Protein AF-A0A9P7UWY9-F1 (afdb_monomer_lite)

Sequence (225 aa):
MLKTGFDYEGSEIILKVMDGAPANWSTMLTTQSYGTAEDLQTAMRYHEETLMDLDRERPRFSNQRDDSDHTFKPAYVPWSYLVGTCTDLPPPQFPKDDSNISKKTTPKAKGARPCHHCGSELHWDKECKYSKRTACVRLCEISVDDLEAQDEYEELFDNLSDNKTLQDFDSALQSSKSSNLEGCSTNQPDSETQTYHVTATSHEATIFKATMPPFKQPLNRQTHC

Structure (mmCIF, N/CA/C/O backbone):
data_AF-A0A9P7UWY9-F1
#
_entry.id   AF-A0A9P7UWY9-F1
#
loop_
_atom_site.group_PDB
_atom_site.id
_atom_site.type_symbol
_atom_site.label_atom_id
_atom_site.label_alt_id
_atom_site.label_comp_id
_atom_site.label_asym_id
_atom_site.label_entity_id
_atom_site.label_seq_id
_atom_site.pdbx_PDB_ins_code
_atom_site.Cartn_x
_atom_site.Cartn_y
_atom_site.Cartn_z
_atom_site.occupancy
_atom_site.B_iso_or_equiv
_atom_site.auth_seq_id
_atom_site.auth_comp_id
_atom_site.auth_asym_id
_atom_site.auth_atom_id
_atom_site.pdbx_PDB_model_num
ATOM 1 N N . MET A 1 1 ? -61.173 1.183 26.399 1.00 36.97 1 MET A N 1
ATOM 2 C CA . MET A 1 1 ? -59.898 1.754 26.881 1.00 36.97 1 MET A CA 1
ATOM 3 C C . MET A 1 1 ? -58.915 0.607 27.054 1.00 36.97 1 MET A C 1
ATOM 5 O O . MET A 1 1 ? -59.018 -0.107 28.040 1.00 36.97 1 MET A O 1
ATOM 9 N N . LEU A 1 2 ? -58.049 0.354 26.070 1.00 42.22 2 LEU A N 1
ATOM 10 C CA . LEU A 1 2 ? -57.027 -0.691 26.177 1.00 42.22 2 LEU A CA 1
ATOM 11 C C . LEU A 1 2 ? -55.759 -0.060 26.748 1.00 42.22 2 LEU A C 1
ATOM 13 O O . LEU A 1 2 ? -55.091 0.725 26.084 1.00 42.22 2 LEU A O 1
ATOM 17 N N . LYS A 1 3 ? -55.497 -0.361 28.018 1.00 50.19 3 LYS A N 1
ATOM 18 C CA . LYS A 1 3 ? -54.307 0.050 28.758 1.00 50.19 3 LYS A CA 1
ATOM 19 C C . LYS A 1 3 ? -53.302 -1.103 28.669 1.00 50.19 3 LYS A C 1
ATOM 21 O O . LYS A 1 3 ? -53.204 -1.904 29.587 1.00 50.19 3 LYS A O 1
ATOM 26 N N . THR A 1 4 ? -52.617 -1.245 27.537 1.00 48.19 4 THR A N 1
ATOM 27 C CA . THR A 1 4 ? -51.453 -2.141 27.426 1.00 48.19 4 THR A CA 1
ATOM 28 C C . THR A 1 4 ? -50.196 -1.309 27.642 1.00 48.19 4 THR A C 1
ATOM 30 O O . THR A 1 4 ? -49.455 -1.027 26.705 1.00 48.19 4 THR A O 1
ATOM 33 N N . GLY A 1 5 ? -50.014 -0.836 28.876 1.00 47.84 5 GLY A N 1
ATOM 34 C CA . GLY A 1 5 ? -48.728 -0.316 29.324 1.00 47.84 5 GLY A CA 1
ATOM 35 C C . GLY A 1 5 ? -47.844 -1.512 29.630 1.00 47.84 5 GLY A C 1
ATOM 36 O O . GLY A 1 5 ? -47.890 -2.033 30.738 1.00 47.84 5 GLY A O 1
ATOM 37 N N . PHE A 1 6 ? -47.144 -2.021 28.618 1.00 56.47 6 PHE A N 1
ATOM 38 C CA . PHE A 1 6 ? -45.968 -2.832 28.886 1.00 56.47 6 PHE A CA 1
ATOM 39 C C . PHE A 1 6 ? -44.878 -1.854 29.313 1.00 56.47 6 PHE A C 1
ATOM 41 O O . PHE A 1 6 ? -44.375 -1.098 28.481 1.00 56.47 6 PHE A O 1
ATOM 48 N N . ASP A 1 7 ? -44.562 -1.845 30.605 1.00 61.69 7 ASP A N 1
ATOM 49 C CA . ASP A 1 7 ? -43.387 -1.163 31.138 1.00 61.69 7 ASP A CA 1
ATOM 50 C C . ASP A 1 7 ? -42.158 -1.979 30.721 1.00 61.69 7 ASP A C 1
ATOM 52 O O . ASP A 1 7 ? -41.618 -2.771 31.488 1.00 61.69 7 ASP A O 1
ATOM 56 N N . TYR A 1 8 ? -41.784 -1.869 29.447 1.00 65.06 8 TYR A N 1
ATOM 57 C CA . TYR A 1 8 ? -40.537 -2.435 28.959 1.00 65.06 8 TYR A CA 1
ATOM 58 C C . TYR A 1 8 ? -39.381 -1.632 29.548 1.00 65.06 8 TYR A C 1
ATOM 60 O O . TYR A 1 8 ? -39.334 -0.405 29.418 1.00 65.06 8 TYR A O 1
ATOM 68 N N . GLU A 1 9 ? -38.445 -2.328 30.186 1.00 79.62 9 GLU A N 1
ATOM 69 C CA . GLU A 1 9 ? -37.204 -1.716 30.641 1.00 79.62 9 GLU A CA 1
ATOM 70 C C . GLU A 1 9 ? -36.424 -1.206 29.419 1.00 79.62 9 GLU A C 1
ATOM 72 O O . GLU A 1 9 ? -36.421 -1.841 28.361 1.00 79.62 9 GLU A O 1
ATOM 77 N N . GLY A 1 10 ? -35.783 -0.037 29.534 1.00 78.25 10 GLY A N 1
ATOM 78 C CA . GLY A 1 10 ? -35.111 0.617 28.404 1.00 78.25 10 GLY A CA 1
ATOM 79 C C . GLY A 1 10 ? -34.122 -0.300 27.676 1.00 78.25 10 GLY A C 1
ATOM 80 O O . GLY A 1 10 ? -34.050 -0.271 26.450 1.00 78.25 10 GLY A O 1
ATOM 81 N N . SER A 1 11 ? -33.448 -1.181 28.416 1.00 82.38 11 SER A N 1
ATOM 82 C CA . SER A 1 11 ? -32.547 -2.215 27.903 1.00 82.38 11 SER A CA 1
ATOM 83 C C . SER A 1 11 ? -33.251 -3.252 27.015 1.00 82.38 11 SER A C 1
ATOM 85 O O . SER A 1 11 ? -32.736 -3.600 25.954 1.00 82.38 11 SER A O 1
ATOM 87 N N . GLU A 1 12 ? -34.452 -3.706 27.383 1.00 86.12 12 GLU A N 1
ATOM 88 C CA . GLU A 1 12 ? -35.244 -4.655 26.590 1.00 86.12 12 GLU A CA 1
ATOM 89 C C . GLU A 1 12 ? -35.735 -4.015 25.283 1.00 86.12 12 GLU A C 1
ATOM 91 O O . GLU A 1 12 ? -35.704 -4.643 24.220 1.00 86.12 12 GLU A O 1
ATOM 96 N N . ILE A 1 13 ? -36.109 -2.730 25.335 1.00 88.88 13 ILE A N 1
ATOM 97 C CA . ILE A 1 13 ? -36.472 -1.949 24.145 1.00 88.88 13 ILE A CA 1
ATOM 98 C C . ILE A 1 13 ? -35.269 -1.835 23.203 1.00 88.88 13 ILE A C 1
ATOM 100 O O . ILE A 1 13 ? -35.401 -2.097 22.007 1.00 88.88 13 ILE A O 1
ATOM 104 N N . ILE A 1 14 ? -34.092 -1.488 23.735 1.00 89.69 14 ILE A N 1
ATOM 105 C CA . ILE A 1 14 ? -32.851 -1.354 22.960 1.00 89.69 14 ILE A CA 1
ATOM 106 C C . ILE A 1 14 ? -32.486 -2.679 22.287 1.00 89.69 14 ILE A C 1
ATOM 108 O O . ILE A 1 14 ? -32.195 -2.696 21.092 1.00 89.69 14 ILE A O 1
ATOM 112 N N . LEU A 1 15 ? -32.542 -3.796 23.018 1.00 88.75 15 LEU A N 1
ATOM 113 C CA . LEU A 1 15 ? -32.222 -5.115 22.468 1.00 88.75 15 LEU A CA 1
ATOM 114 C C . LEU A 1 15 ? -33.164 -5.497 21.325 1.00 88.75 15 LEU A C 1
ATOM 116 O O . LEU A 1 15 ? -32.705 -5.961 20.285 1.00 88.75 15 LEU A O 1
ATOM 120 N N . LYS A 1 16 ? -34.465 -5.235 21.474 1.00 89.38 16 LYS A N 1
ATOM 121 C CA . LYS A 1 16 ? -35.455 -5.516 20.429 1.00 89.38 16 LYS A CA 1
ATOM 122 C C . LYS A 1 16 ? -35.268 -4.647 19.184 1.00 89.38 16 LYS A C 1
ATOM 124 O O . LYS A 1 16 ? -35.483 -5.117 18.071 1.00 89.38 16 LYS A O 1
ATOM 129 N N . VAL A 1 17 ? -34.871 -3.388 19.363 1.00 89.69 17 VAL A N 1
ATOM 130 C CA . VAL A 1 17 ? -34.534 -2.489 18.249 1.00 89.69 17 VAL A CA 1
ATOM 131 C C . VAL A 1 17 ? -33.277 -2.975 17.526 1.00 89.69 17 VAL A C 1
ATOM 133 O O . VAL A 1 17 ? -33.250 -2.995 16.298 1.00 89.69 17 VAL A O 1
ATOM 136 N N . MET A 1 18 ? -32.262 -3.412 18.271 1.00 89.56 18 MET A N 1
ATOM 137 C CA . MET A 1 18 ? -30.987 -3.864 17.711 1.00 89.56 18 MET A CA 1
ATOM 138 C C . MET A 1 18 ? -31.074 -5.236 17.033 1.00 89.56 18 MET A C 1
ATOM 140 O O . MET A 1 18 ? -30.360 -5.458 16.063 1.00 89.56 18 MET A O 1
ATOM 144 N N . ASP A 1 19 ? -31.983 -6.117 17.463 1.00 90.06 19 ASP A N 1
ATOM 145 C CA . ASP A 1 19 ? -32.290 -7.384 16.774 1.00 90.06 19 ASP A CA 1
ATOM 146 C C . ASP A 1 19 ? -32.886 -7.157 15.369 1.00 90.06 19 ASP A C 1
ATOM 148 O O . ASP A 1 19 ? -32.650 -7.924 14.439 1.00 90.06 19 ASP A O 1
ATOM 152 N N . GLY A 1 20 ? -33.615 -6.050 15.186 1.00 90.44 20 GLY A N 1
ATOM 153 C CA . GLY A 1 20 ? -34.132 -5.621 13.884 1.00 90.44 20 GLY A CA 1
ATOM 154 C C . GLY A 1 20 ? -33.155 -4.782 13.054 1.00 90.44 20 GLY A C 1
ATOM 155 O O . GLY A 1 20 ? -33.474 -4.433 11.914 1.00 90.44 20 GLY A O 1
ATOM 156 N N . ALA A 1 21 ? -31.995 -4.419 13.607 1.00 91.31 21 ALA A N 1
ATOM 157 C CA . ALA A 1 21 ? -31.034 -3.545 12.952 1.00 91.31 21 ALA A CA 1
ATOM 158 C C . ALA A 1 21 ? -30.048 -4.331 12.063 1.00 91.31 21 ALA A C 1
ATOM 160 O O . ALA A 1 21 ? -29.731 -5.491 12.331 1.00 91.31 21 ALA A O 1
ATOM 161 N N . PRO A 1 22 ? -29.507 -3.708 11.001 1.00 92.69 22 PRO A N 1
ATOM 162 C CA . PRO A 1 22 ? -28.414 -4.285 10.226 1.00 92.69 22 PRO A CA 1
ATOM 163 C C . PRO A 1 22 ? -27.189 -4.624 11.091 1.00 92.69 22 PRO A C 1
ATOM 165 O O . PRO A 1 22 ? -26.822 -3.867 11.986 1.00 92.69 22 PRO A O 1
ATOM 168 N N . ALA A 1 23 ? -26.486 -5.716 10.773 1.00 87.31 23 ALA A N 1
ATOM 169 C CA . ALA A 1 23 ? -25.351 -6.202 11.571 1.00 87.31 23 ALA A CA 1
ATOM 170 C C . ALA A 1 23 ? -24.201 -5.186 11.725 1.00 87.31 23 ALA A C 1
ATOM 172 O O . ALA A 1 23 ? -23.457 -5.232 12.696 1.00 87.31 23 ALA A O 1
ATOM 173 N N . ASN A 1 24 ? -24.048 -4.242 10.794 1.00 89.75 24 ASN A N 1
ATOM 174 C CA . ASN A 1 24 ? -23.045 -3.183 10.900 1.00 89.75 24 ASN A CA 1
ATOM 175 C C . ASN A 1 24 ? -23.407 -2.099 11.929 1.00 89.75 24 ASN A C 1
ATOM 177 O O . ASN A 1 24 ? -22.577 -1.249 12.213 1.00 89.75 24 ASN A O 1
ATOM 181 N N . TRP A 1 25 ? -24.616 -2.091 12.493 1.00 89.00 25 TRP A N 1
ATOM 182 C CA . TRP A 1 25 ? -24.972 -1.135 13.542 1.00 89.00 25 TRP A CA 1
ATOM 183 C C . TRP A 1 25 ? -24.303 -1.469 14.872 1.00 89.00 25 TRP A C 1
ATOM 185 O O . TRP A 1 25 ? -23.976 -0.553 15.618 1.00 89.00 25 TRP A O 1
ATOM 195 N N . SER A 1 26 ? -24.011 -2.746 15.148 1.00 86.19 26 SER A N 1
ATOM 196 C CA . SER A 1 26 ? -23.310 -3.145 16.376 1.00 86.19 26 SER A CA 1
ATOM 197 C C . SER A 1 26 ? -21.862 -2.651 16.436 1.00 86.19 26 SER A C 1
ATOM 199 O O . SER A 1 26 ? -21.249 -2.704 17.497 1.00 86.19 26 SER A O 1
ATOM 201 N N . THR A 1 27 ? -21.289 -2.203 15.312 1.00 89.12 27 THR A N 1
ATOM 202 C CA . THR A 1 27 ? -19.952 -1.591 15.295 1.00 89.12 27 THR A CA 1
ATOM 203 C C . THR A 1 27 ? -19.990 -0.101 15.618 1.00 89.12 27 THR A C 1
ATOM 205 O O . THR A 1 27 ? -18.981 0.440 16.061 1.00 89.12 27 THR A O 1
ATOM 208 N N . MET A 1 28 ? -21.128 0.564 15.394 1.00 86.44 28 MET A N 1
ATOM 209 C CA . MET A 1 28 ? -21.307 1.995 15.654 1.00 86.44 28 MET A CA 1
ATOM 210 C C . MET A 1 28 ? -22.011 2.261 16.987 1.00 86.44 28 MET A C 1
ATOM 212 O O . MET A 1 28 ? -21.726 3.261 17.633 1.00 86.44 28 MET A O 1
ATOM 216 N N . LEU A 1 29 ? -22.909 1.367 17.405 1.00 89.25 29 LEU A N 1
ATOM 217 C CA . LEU A 1 29 ? -23.723 1.494 18.610 1.00 89.25 29 LEU A CA 1
ATOM 218 C C . LEU A 1 29 ? -23.399 0.355 19.580 1.00 89.25 29 LEU A C 1
ATOM 220 O O . LEU A 1 29 ? -23.683 -0.814 19.308 1.00 89.25 29 LEU A O 1
ATOM 224 N N . THR A 1 30 ? -22.858 0.701 20.746 1.00 86.88 30 THR A N 1
ATOM 225 C CA . THR A 1 30 ? -22.568 -0.267 21.810 1.00 86.88 30 THR A CA 1
ATOM 226 C C . THR A 1 30 ? -23.782 -0.395 22.725 1.00 86.88 30 THR A C 1
ATOM 228 O O . THR A 1 30 ? -24.015 0.433 23.595 1.00 86.88 30 THR A O 1
ATOM 231 N N . THR A 1 31 ? -24.573 -1.454 22.570 1.00 80.75 31 THR A N 1
ATOM 232 C CA . THR A 1 31 ? -25.835 -1.623 23.323 1.00 80.75 31 THR A CA 1
ATOM 233 C C . THR A 1 31 ? -25.667 -1.659 24.841 1.00 80.75 31 THR A C 1
ATOM 235 O O . THR A 1 31 ? -26.575 -1.267 25.562 1.00 80.75 31 THR A O 1
ATOM 238 N N . GLN A 1 32 ? -24.495 -2.073 25.329 1.00 82.25 32 GLN A N 1
ATOM 239 C CA . GLN A 1 32 ? -24.172 -2.125 26.758 1.00 82.25 32 GLN A CA 1
ATOM 240 C C . GLN A 1 32 ? -23.947 -0.739 27.383 1.00 82.25 32 GLN A C 1
ATOM 242 O O . GLN A 1 32 ? -23.978 -0.621 28.604 1.00 82.25 32 GLN A O 1
ATOM 247 N N . SER A 1 33 ? -23.711 0.304 26.575 1.00 82.56 33 SER A N 1
ATOM 248 C CA . SER A 1 33 ? -23.478 1.664 27.079 1.00 82.56 33 SER A CA 1
ATOM 249 C C . SER A 1 33 ? -24.747 2.505 27.220 1.00 82.56 33 SER A C 1
ATOM 251 O O . SER A 1 33 ? -24.664 3.620 27.727 1.00 82.56 33 SER A O 1
ATOM 253 N N . TYR A 1 34 ? -25.908 2.010 26.781 1.00 85.25 34 TYR A N 1
ATOM 254 C CA . TYR A 1 34 ? -27.165 2.763 26.800 1.00 85.25 34 TYR A CA 1
ATOM 255 C C . TYR A 1 34 ? -28.116 2.177 27.848 1.00 85.25 34 TYR A C 1
ATOM 257 O O . TYR A 1 34 ? -28.540 1.028 27.736 1.00 85.25 34 TYR A O 1
ATOM 265 N N . GLY A 1 35 ? -28.435 2.962 28.881 1.00 82.00 35 GLY A N 1
ATOM 266 C CA . GLY A 1 35 ? -29.337 2.541 29.960 1.00 82.00 35 GLY A CA 1
ATOM 267 C C . GLY A 1 35 ? -30.808 2.797 29.638 1.00 82.00 35 GLY A C 1
ATOM 268 O O . GLY A 1 35 ? -31.686 2.059 30.084 1.00 82.00 35 GLY A O 1
ATOM 269 N N . THR A 1 36 ? -31.086 3.824 28.834 1.00 87.50 36 THR A N 1
ATOM 270 C CA . THR A 1 36 ? -32.442 4.213 28.441 1.00 87.50 36 THR A CA 1
ATOM 271 C C . THR A 1 36 ? -32.588 4.321 26.926 1.00 87.50 36 THR A C 1
ATOM 273 O O . THR A 1 36 ? -31.623 4.531 26.190 1.00 87.50 36 THR A O 1
ATOM 276 N N . ALA A 1 37 ? -33.826 4.207 26.439 1.00 86.44 37 ALA A N 1
ATOM 277 C CA . ALA A 1 37 ? -34.118 4.392 25.019 1.00 86.44 37 ALA A CA 1
ATOM 278 C C . ALA A 1 37 ? -33.760 5.811 24.525 1.00 86.44 37 ALA A C 1
ATOM 280 O O . ALA A 1 37 ? -33.423 5.982 23.355 1.00 86.44 37 ALA A O 1
ATOM 281 N N . GLU A 1 38 ? -33.795 6.814 25.407 1.00 89.12 38 GLU A N 1
ATOM 282 C CA . GLU A 1 38 ? -33.405 8.195 25.097 1.00 89.12 38 GLU A CA 1
ATOM 283 C C . GLU A 1 38 ? -31.893 8.323 24.848 1.00 89.12 38 GLU A C 1
ATOM 285 O O . GLU A 1 38 ? -31.476 9.024 23.920 1.00 89.12 38 GLU A O 1
ATOM 290 N N . ASP A 1 39 ? -31.072 7.584 25.603 1.00 88.50 39 ASP A N 1
ATOM 291 C CA . ASP A 1 39 ? -29.619 7.529 25.394 1.00 88.50 39 ASP A CA 1
ATOM 292 C C . ASP A 1 39 ? -29.288 6.946 24.016 1.00 88.50 39 ASP A C 1
ATOM 294 O O . ASP A 1 39 ? -28.471 7.501 23.277 1.00 88.50 39 ASP A O 1
ATOM 298 N N . LEU A 1 40 ? -29.979 5.864 23.634 1.00 89.88 40 LEU A N 1
ATOM 299 C CA . LEU A 1 40 ? -29.831 5.257 22.310 1.00 89.88 40 LEU A CA 1
ATOM 300 C C . LEU A 1 40 ? -30.224 6.248 21.203 1.00 89.88 40 LEU A C 1
ATOM 302 O O . LEU A 1 40 ? -29.491 6.402 20.229 1.00 89.88 40 LEU A O 1
ATOM 306 N N . GLN A 1 41 ? -31.356 6.944 21.347 1.00 91.88 41 GLN A N 1
ATOM 307 C CA . GLN A 1 41 ? -31.808 7.935 20.361 1.00 91.88 41 GLN A CA 1
ATOM 308 C C . GLN A 1 41 ? -30.812 9.088 20.199 1.00 91.88 41 GLN A C 1
ATOM 310 O O . GLN A 1 41 ? -30.565 9.543 19.080 1.00 91.88 41 GLN A O 1
ATOM 315 N N . THR A 1 42 ? -30.224 9.544 21.305 1.00 93.31 42 THR A N 1
ATOM 316 C CA . THR A 1 42 ? -29.209 10.603 21.295 1.00 93.31 42 THR A CA 1
ATOM 317 C C . THR A 1 42 ? -27.942 10.136 20.582 1.00 93.31 42 THR A C 1
ATOM 319 O O . THR A 1 42 ? -27.421 10.852 19.728 1.00 93.31 42 THR A O 1
ATOM 322 N N . ALA A 1 43 ? -27.488 8.911 20.858 1.00 91.50 43 ALA A N 1
ATOM 323 C CA . ALA A 1 43 ? -26.339 8.318 20.180 1.00 91.50 43 ALA A CA 1
ATOM 324 C C . ALA A 1 43 ? -26.581 8.139 18.673 1.00 91.50 43 ALA A C 1
ATOM 326 O O . ALA A 1 43 ? -25.724 8.483 17.861 1.00 91.50 43 ALA A O 1
ATOM 327 N N . MET A 1 44 ? -27.768 7.670 18.279 1.00 91.81 44 MET A N 1
ATOM 328 C CA . MET A 1 44 ? -28.139 7.543 16.866 1.00 91.81 44 MET A CA 1
ATOM 329 C C . MET A 1 44 ? -28.095 8.893 16.143 1.00 91.81 44 MET A C 1
ATOM 331 O O . MET A 1 44 ? -27.502 8.982 15.069 1.00 91.81 44 MET A O 1
ATOM 335 N N . ARG A 1 45 ? -28.658 9.948 16.749 1.00 94.19 45 ARG A N 1
ATOM 336 C CA . ARG A 1 45 ? -28.623 11.304 16.182 1.00 94.19 45 ARG A CA 1
ATOM 337 C C . ARG A 1 45 ? -27.195 11.822 16.035 1.00 94.19 45 ARG A C 1
ATOM 339 O O . ARG A 1 45 ? -26.847 12.366 14.995 1.00 94.19 45 ARG A O 1
ATOM 346 N N . TYR A 1 46 ? -26.357 11.615 17.047 1.00 94.00 46 TYR A N 1
ATOM 347 C CA . TYR A 1 46 ? -24.955 12.025 17.001 1.00 94.00 46 TYR A CA 1
ATOM 348 C C . TYR A 1 46 ? -24.198 11.369 15.835 1.00 94.00 46 TYR A C 1
ATOM 350 O O . TYR A 1 46 ? -23.462 12.035 15.102 1.00 94.00 46 TYR A O 1
ATOM 358 N N . HIS A 1 47 ? -24.395 10.066 15.630 1.00 91.69 47 HIS A N 1
ATOM 359 C CA . HIS A 1 47 ? -23.761 9.357 14.521 1.00 91.69 47 HIS A CA 1
ATOM 360 C C . HIS A 1 47 ? -24.324 9.770 13.157 1.00 91.69 47 HIS A C 1
ATOM 362 O O . HIS A 1 47 ? -23.556 9.860 12.202 1.00 91.69 47 HIS A O 1
ATOM 368 N N . GLU A 1 48 ? -25.621 10.065 13.060 1.00 92.62 48 GLU A N 1
ATOM 369 C CA . GLU A 1 48 ? -26.233 10.631 11.853 1.00 92.62 48 GLU A CA 1
ATOM 370 C C . GLU A 1 48 ? -25.596 11.977 11.482 1.00 92.62 48 GLU A C 1
ATOM 372 O O . GLU A 1 48 ? -25.129 12.145 10.356 1.00 92.62 48 GLU A O 1
ATOM 377 N N . GLU A 1 49 ? -25.509 12.907 12.435 1.00 92.50 49 GLU A N 1
ATOM 378 C CA . GLU A 1 49 ? -24.901 14.227 12.231 1.00 92.50 49 GLU A CA 1
ATOM 379 C C . GLU A 1 49 ? -23.427 14.106 11.818 1.00 92.50 49 GLU A C 1
ATOM 381 O O . GLU A 1 49 ? -23.010 14.687 10.817 1.00 92.50 49 GLU A O 1
ATOM 386 N N . THR A 1 50 ? -22.665 13.253 12.508 1.00 90.88 50 THR A N 1
ATOM 387 C CA . THR A 1 50 ? -21.247 13.009 12.198 1.00 90.88 50 THR A CA 1
ATOM 388 C C . THR A 1 50 ? -21.057 12.455 10.781 1.00 90.88 50 THR A C 1
ATOM 390 O O . THR A 1 50 ? -20.158 12.885 10.059 1.00 90.88 50 THR A O 1
ATOM 393 N N . LEU A 1 51 ? -21.898 11.509 10.348 1.00 88.50 51 LEU A N 1
ATOM 394 C CA . LEU A 1 51 ? -21.823 10.955 8.993 1.00 88.50 51 LEU A CA 1
ATOM 395 C C . LEU A 1 51 ? -22.200 11.990 7.925 1.00 88.50 51 LEU A C 1
ATOM 397 O O . LEU A 1 51 ? -21.580 12.019 6.862 1.00 88.50 51 LEU A O 1
ATOM 401 N N . MET A 1 52 ? -23.185 12.845 8.206 1.00 88.25 52 MET A N 1
ATOM 402 C CA . MET A 1 52 ? -23.603 13.916 7.299 1.00 88.25 52 MET A CA 1
ATOM 403 C C . MET A 1 52 ? -22.524 14.992 7.141 1.00 88.25 52 MET A C 1
ATOM 405 O O . MET A 1 52 ? -22.323 15.497 6.034 1.00 88.25 52 MET A O 1
ATOM 409 N N . ASP A 1 53 ? -21.803 15.322 8.210 1.00 88.25 53 ASP A N 1
ATOM 410 C CA . ASP A 1 53 ? -20.700 16.282 8.153 1.00 88.25 53 ASP A CA 1
ATOM 411 C C . ASP A 1 53 ? -19.481 15.706 7.422 1.00 88.25 53 ASP A C 1
ATOM 413 O O . ASP A 1 53 ? -18.926 16.367 6.543 1.00 88.25 53 ASP A O 1
ATOM 417 N N . LEU A 1 54 ? -19.134 14.436 7.656 1.00 84.19 54 LEU A N 1
ATOM 418 C CA . LEU A 1 54 ? -18.074 13.758 6.899 1.00 84.19 54 LEU A CA 1
ATOM 419 C C . LEU A 1 54 ? -18.389 13.648 5.398 1.00 84.19 54 LEU A C 1
ATOM 421 O O . LEU A 1 54 ? -17.481 13.753 4.572 1.00 84.19 54 LEU A O 1
ATOM 425 N N . ASP A 1 55 ? -19.656 13.458 5.016 1.00 80.88 55 ASP A N 1
ATOM 426 C CA . ASP A 1 55 ? -20.061 13.449 3.602 1.00 80.88 55 ASP A CA 1
ATOM 427 C C . ASP A 1 55 ? -19.965 14.843 2.956 1.00 80.88 55 ASP A C 1
ATOM 429 O O . ASP A 1 55 ? -19.648 14.967 1.770 1.00 80.88 55 ASP A O 1
ATOM 433 N N . ARG A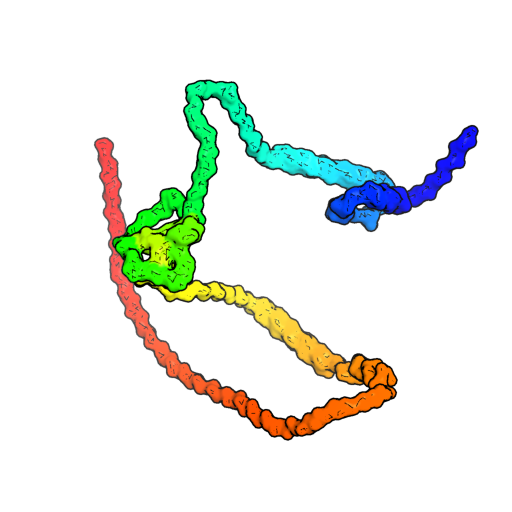 1 56 ? -20.173 15.912 3.737 1.00 78.25 56 ARG A N 1
ATOM 434 C CA . ARG A 1 56 ? -19.974 17.301 3.287 1.00 78.25 56 ARG A CA 1
ATOM 435 C C . ARG A 1 56 ? -18.501 17.662 3.134 1.00 78.25 56 ARG A C 1
ATOM 437 O O . ARG A 1 56 ? -18.156 18.373 2.194 1.00 78.25 56 ARG A O 1
ATOM 444 N N . GLU A 1 57 ? -17.656 17.192 4.048 1.00 70.81 57 GLU A N 1
ATOM 445 C CA . GLU A 1 57 ? -16.209 17.429 4.023 1.00 70.81 57 GLU A CA 1
ATOM 446 C C . GLU A 1 57 ? -15.479 16.562 3.005 1.00 70.81 57 GLU A C 1
ATOM 448 O O . GLU A 1 57 ? -14.363 16.890 2.593 1.00 70.81 57 GLU A O 1
ATOM 453 N N . ARG A 1 58 ? -16.108 15.477 2.545 1.00 63.03 58 ARG A N 1
ATOM 454 C CA . ARG A 1 58 ? -15.606 14.735 1.399 1.00 63.03 58 ARG A CA 1
ATOM 455 C C . ARG A 1 58 ? -15.565 15.709 0.223 1.00 63.03 58 ARG A C 1
ATOM 457 O O . ARG A 1 58 ? -16.625 16.183 -0.193 1.00 63.03 58 ARG A O 1
ATOM 464 N N . PRO A 1 59 ? -14.381 16.007 -0.353 1.00 63.47 59 PRO A N 1
ATOM 465 C CA . PRO A 1 59 ? -14.324 16.764 -1.584 1.00 63.47 59 PRO A CA 1
ATOM 466 C C . PRO A 1 59 ? -15.172 15.974 -2.559 1.00 63.47 59 PRO A C 1
ATOM 468 O O . PRO A 1 59 ? -14.822 14.848 -2.933 1.00 63.47 59 PRO A O 1
ATOM 471 N N . ARG A 1 60 ? -16.334 16.521 -2.920 1.00 59.09 60 ARG A N 1
ATOM 472 C CA . ARG A 1 60 ? -17.065 16.004 -4.054 1.00 59.09 60 ARG A CA 1
ATOM 473 C C . ARG A 1 60 ? -16.087 16.191 -5.197 1.00 59.09 60 ARG A C 1
ATOM 475 O O . ARG A 1 60 ? -15.979 17.272 -5.763 1.00 59.09 60 ARG A O 1
ATOM 482 N N . PHE A 1 61 ? -15.410 15.118 -5.584 1.00 53.09 61 PHE A N 1
ATOM 483 C CA . PHE A 1 61 ? -14.982 14.925 -6.957 1.00 53.09 61 PHE A CA 1
ATOM 484 C C . PHE A 1 61 ? -16.263 14.789 -7.799 1.00 53.09 61 PHE A C 1
ATOM 486 O O . PHE A 1 61 ? -16.492 13.790 -8.475 1.00 53.09 61 PHE A O 1
ATOM 493 N N . SER A 1 62 ? -17.168 15.771 -7.701 1.00 52.81 62 SER A N 1
ATOM 494 C CA . SER A 1 62 ? -18.211 15.971 -8.667 1.00 52.81 62 SER A CA 1
ATOM 495 C C . SER A 1 62 ? -17.452 16.348 -9.915 1.00 52.81 62 SER A C 1
ATOM 497 O O . SER A 1 62 ? -16.940 17.458 -10.047 1.00 52.81 62 SER A O 1
ATOM 499 N N . ASN A 1 63 ? -17.373 15.390 -10.826 1.00 51.31 63 ASN A N 1
ATOM 500 C CA . ASN A 1 63 ? -17.291 15.666 -12.243 1.00 51.31 63 ASN A CA 1
ATOM 501 C C . ASN A 1 63 ? -18.524 16.503 -12.621 1.00 51.31 63 ASN A C 1
ATOM 503 O O . ASN A 1 63 ? -19.452 16.008 -13.253 1.00 51.31 63 ASN A O 1
ATOM 507 N N . GLN A 1 64 ? -18.555 17.766 -12.195 1.00 51.28 64 GLN A N 1
ATOM 508 C CA . GLN A 1 64 ? -19.376 18.799 -12.792 1.00 51.28 64 GLN A CA 1
ATOM 509 C C . GLN A 1 64 ? -18.684 19.087 -14.120 1.00 51.28 64 GLN A C 1
ATOM 511 O O . GLN A 1 64 ? -17.830 19.957 -14.256 1.00 51.28 64 GLN A O 1
ATOM 516 N N . ARG A 1 65 ? -18.942 18.193 -15.075 1.00 49.03 65 ARG A N 1
ATOM 517 C CA . ARG A 1 65 ? -18.678 18.451 -16.477 1.00 49.03 65 ARG A CA 1
ATOM 518 C C . ARG A 1 65 ? -19.695 19.511 -16.851 1.00 49.03 65 ARG A C 1
ATOM 520 O O . ARG A 1 65 ? -20.851 19.178 -17.092 1.00 49.03 65 ARG A O 1
ATOM 527 N N . ASP A 1 66 ? -19.271 20.768 -16.785 1.00 50.44 66 ASP A N 1
ATOM 528 C CA . ASP A 1 66 ? -19.955 21.841 -17.485 1.00 50.44 66 ASP A CA 1
ATOM 529 C C . ASP A 1 66 ? -19.996 21.442 -18.959 1.00 50.44 66 ASP A C 1
ATOM 531 O O . ASP A 1 66 ? -18.985 21.388 -19.662 1.00 50.44 66 ASP A O 1
ATOM 535 N N . ASP A 1 67 ? -21.190 21.036 -19.366 1.00 56.44 67 ASP A N 1
ATOM 536 C CA . ASP A 1 67 ? -21.546 20.614 -20.704 1.00 56.44 67 ASP A CA 1
ATOM 537 C C . ASP A 1 67 ? -21.800 21.886 -21.515 1.00 56.44 67 ASP A C 1
ATOM 539 O O . ASP A 1 67 ? -22.922 22.369 -21.649 1.00 56.44 67 ASP A O 1
ATOM 543 N N . SER A 1 68 ? -20.717 22.511 -21.969 1.00 57.66 68 SER A N 1
ATOM 544 C CA . SER A 1 68 ? -20.784 23.495 -23.041 1.00 57.66 68 SER A CA 1
ATOM 545 C C . SER A 1 68 ? -19.460 23.554 -23.793 1.00 57.66 68 SER A C 1
ATOM 547 O O . SER A 1 68 ? -18.448 24.041 -23.300 1.00 57.66 68 SER A O 1
ATOM 549 N N . ASP A 1 69 ? -19.524 23.044 -25.021 1.00 54.97 69 ASP A N 1
ATOM 550 C CA . ASP A 1 69 ? -18.877 23.568 -26.227 1.00 54.97 69 ASP A CA 1
ATOM 551 C C . ASP A 1 69 ? -18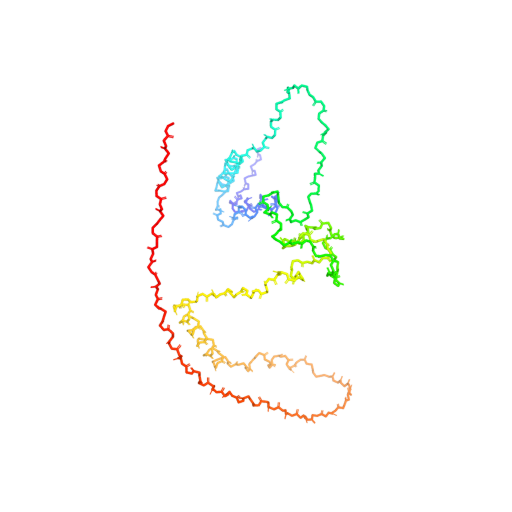.062 22.536 -27.035 1.00 54.97 69 ASP A C 1
ATOM 553 O O . ASP A 1 69 ? -17.394 21.627 -26.541 1.00 54.97 69 ASP A O 1
ATOM 557 N N . HIS A 1 70 ? -18.228 22.650 -28.346 1.00 59.59 70 HIS A N 1
ATOM 558 C CA . HIS A 1 70 ? -18.121 21.621 -29.361 1.00 59.59 70 HIS A CA 1
ATOM 559 C C . HIS A 1 70 ? -16.682 21.259 -29.739 1.00 59.59 70 HIS A C 1
ATOM 561 O O . HIS A 1 70 ? -15.978 22.048 -30.357 1.00 59.59 70 HIS A O 1
ATOM 567 N N . THR A 1 71 ? -16.281 20.005 -29.525 1.00 57.59 71 THR A N 1
ATOM 568 C CA . THR A 1 71 ? -15.403 19.237 -30.430 1.00 57.59 71 THR A CA 1
ATOM 569 C C . THR A 1 71 ? -15.528 17.771 -30.028 1.00 57.59 71 THR A C 1
ATOM 571 O O . THR A 1 71 ? -15.186 17.420 -28.902 1.00 57.59 71 THR A O 1
ATOM 574 N N . PHE A 1 72 ? -15.995 16.902 -30.930 1.00 53.88 72 PHE A N 1
ATOM 575 C CA . PHE A 1 72 ? -15.920 15.444 -30.774 1.00 53.88 72 PHE A CA 1
ATOM 576 C C . PHE A 1 72 ? -14.440 15.025 -30.678 1.00 53.88 72 PHE A C 1
ATOM 578 O O . PHE A 1 72 ? -13.809 14.636 -31.658 1.00 53.88 72 PHE A O 1
ATOM 585 N N . LYS A 1 73 ? -13.850 15.148 -29.488 1.00 61.19 73 LYS A N 1
ATOM 586 C CA . LYS A 1 73 ? -12.618 14.454 -29.124 1.00 61.19 73 LYS A CA 1
ATOM 587 C C . LYS A 1 73 ? -13.034 13.013 -28.835 1.00 61.19 73 LYS A C 1
ATOM 589 O O . LYS A 1 73 ? -13.987 12.829 -28.075 1.00 61.19 73 LYS A O 1
ATOM 594 N N . PRO A 1 74 ? -12.400 11.998 -29.447 1.00 53.72 74 PRO A N 1
ATOM 595 C CA . PRO A 1 74 ? -12.748 10.613 -29.171 1.00 53.72 74 PRO A CA 1
ATOM 596 C C . PRO A 1 74 ? -12.716 10.388 -27.660 1.00 53.72 74 PRO A C 1
ATOM 598 O O . PRO A 1 74 ? -11.757 10.771 -26.984 1.00 53.72 74 PRO A O 1
ATOM 601 N N . ALA A 1 75 ? -13.822 9.841 -27.154 1.00 62.56 75 ALA A N 1
ATOM 602 C CA . ALA A 1 75 ? -14.019 9.530 -25.753 1.00 62.56 75 ALA A CA 1
ATOM 603 C C . ALA A 1 75 ? -12.796 8.766 -25.246 1.00 62.56 75 ALA A C 1
ATOM 605 O O . ALA A 1 75 ? -12.446 7.737 -25.818 1.00 62.56 75 ALA A O 1
ATOM 606 N N . TYR A 1 76 ? -12.148 9.341 -24.230 1.00 62.09 76 TYR A N 1
ATOM 607 C CA . TYR A 1 76 ? -11.134 8.748 -23.364 1.00 62.09 76 TYR A CA 1
ATOM 608 C C . TYR A 1 76 ? -10.865 7.270 -23.675 1.00 62.09 76 TYR A C 1
ATOM 610 O O . TYR A 1 76 ? -11.557 6.377 -23.184 1.00 62.09 76 TYR A O 1
ATOM 618 N N . VAL A 1 77 ? -9.870 7.016 -24.525 1.00 62.00 77 VAL A N 1
ATOM 619 C CA . VAL A 1 77 ? -9.334 5.666 -24.672 1.00 62.00 77 VAL A CA 1
ATOM 620 C C . VAL A 1 77 ? -8.588 5.407 -23.365 1.00 62.00 77 VAL A C 1
ATOM 622 O O . VAL A 1 77 ? -7.678 6.185 -23.059 1.00 62.00 77 VAL A O 1
ATOM 625 N N . PRO A 1 78 ? -8.964 4.404 -22.551 1.00 55.41 78 PRO A N 1
ATOM 626 C CA . PRO A 1 78 ? -8.208 4.094 -21.350 1.00 55.41 78 PRO A CA 1
ATOM 627 C C . PRO A 1 78 ? -6.790 3.737 -21.789 1.00 55.41 78 PRO A C 1
ATOM 629 O O . PRO A 1 78 ? -6.560 2.715 -22.438 1.00 55.41 78 PRO A O 1
ATOM 632 N N . TRP A 1 79 ? -5.844 4.630 -21.508 1.00 60.88 79 TRP A N 1
ATOM 633 C CA . TRP A 1 79 ? -4.459 4.412 -21.881 1.00 60.88 79 TRP A CA 1
ATOM 634 C C . TRP A 1 79 ? -3.918 3.354 -20.920 1.00 60.88 79 TRP A C 1
ATOM 636 O O . TRP A 1 79 ? -3.728 3.614 -19.731 1.00 60.88 79 TRP A O 1
ATOM 646 N N . SER A 1 80 ? -3.749 2.122 -21.403 1.00 59.91 80 SER A N 1
ATOM 647 C CA . SER A 1 80 ? -3.079 1.075 -20.641 1.00 59.91 80 SER A CA 1
ATOM 648 C C . SER A 1 80 ? -1.589 1.395 -20.631 1.00 59.91 80 SER A C 1
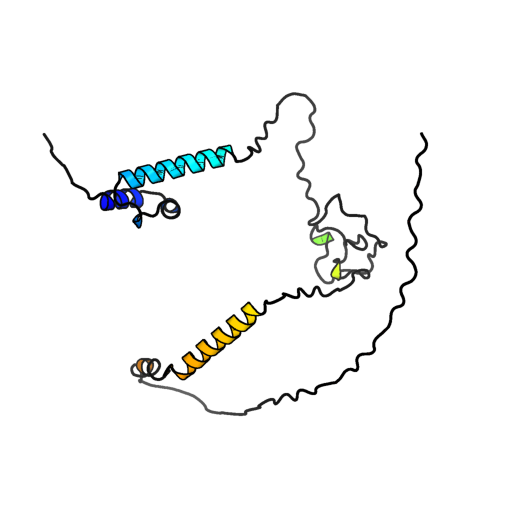ATOM 650 O O . SER A 1 80 ? -0.838 0.963 -21.509 1.00 59.91 80 SER A O 1
ATOM 652 N N . TYR A 1 81 ? -1.164 2.214 -19.673 1.00 64.94 81 TYR A N 1
ATOM 653 C CA . TYR A 1 81 ? 0.254 2.402 -19.419 1.00 64.94 81 TYR A CA 1
ATOM 654 C C . TYR A 1 81 ? 0.861 1.049 -19.061 1.00 64.94 81 TYR A C 1
ATOM 656 O O . TYR A 1 81 ? 0.274 0.272 -18.302 1.00 64.94 81 TYR A O 1
ATOM 664 N N . LEU A 1 82 ? 2.035 0.767 -19.621 1.00 72.50 82 LEU A N 1
ATOM 665 C CA . LEU A 1 82 ? 2.801 -0.399 -19.218 1.00 72.50 82 LEU A CA 1
ATOM 666 C C . LEU A 1 82 ? 3.001 -0.335 -17.700 1.00 72.50 82 LEU A C 1
ATOM 668 O O . LEU A 1 82 ? 3.305 0.724 -17.144 1.00 72.50 82 LEU A O 1
ATOM 672 N N . VAL A 1 83 ? 2.822 -1.458 -17.007 1.00 68.69 83 VAL A N 1
ATOM 673 C CA . VAL A 1 83 ? 2.884 -1.468 -15.541 1.00 68.69 83 VAL A CA 1
ATOM 674 C C . VAL A 1 83 ? 4.249 -0.936 -15.091 1.00 68.69 83 VAL A C 1
ATOM 676 O O . VAL A 1 83 ? 5.297 -1.490 -15.439 1.00 68.69 83 VAL A O 1
ATOM 679 N N . GLY A 1 84 ? 4.227 0.161 -14.330 1.00 68.50 84 GLY A N 1
ATOM 680 C CA . GLY A 1 84 ? 5.411 0.829 -13.794 1.00 68.50 84 GLY A CA 1
ATOM 681 C C . GLY A 1 84 ? 6.008 1.950 -14.654 1.00 68.50 84 GLY A C 1
ATOM 682 O O . GLY A 1 84 ? 7.007 2.522 -14.222 1.00 68.50 84 GLY A O 1
ATOM 683 N N . THR A 1 85 ? 5.458 2.298 -15.826 1.00 68.81 85 THR A N 1
ATOM 684 C CA . THR A 1 85 ? 5.903 3.494 -16.571 1.00 68.81 85 THR A CA 1
ATOM 685 C C . THR A 1 85 ? 5.274 4.756 -15.992 1.00 68.81 85 THR A C 1
ATOM 687 O O . THR A 1 85 ? 4.053 4.860 -15.942 1.00 68.81 85 THR A O 1
ATOM 690 N N . CYS A 1 86 ? 6.101 5.727 -15.613 1.00 70.94 86 CYS A N 1
ATOM 691 C CA . CYS A 1 86 ? 5.680 7.101 -15.353 1.00 70.94 86 CYS A CA 1
ATOM 692 C C . CYS A 1 86 ? 6.333 8.014 -16.402 1.00 70.94 86 CYS A C 1
ATOM 694 O O . CYS A 1 86 ? 7.467 7.755 -16.810 1.00 70.94 86 CYS A O 1
ATOM 696 N N . THR A 1 87 ? 5.624 9.057 -16.843 1.00 73.12 87 THR A N 1
ATOM 697 C CA . THR A 1 87 ? 6.119 10.058 -17.808 1.00 73.12 87 THR A CA 1
ATOM 698 C C . THR A 1 87 ? 7.300 10.866 -17.280 1.00 73.12 87 THR A C 1
ATOM 700 O O . THR A 1 87 ? 8.057 11.420 -18.069 1.00 73.12 87 THR A O 1
ATOM 703 N N . ASP A 1 88 ? 7.482 10.882 -15.960 1.00 78.56 88 ASP A N 1
ATOM 704 C CA . ASP A 1 88 ? 8.488 11.698 -15.279 1.00 78.56 88 ASP A CA 1
ATOM 705 C C . ASP A 1 88 ? 9.803 10.939 -15.041 1.00 78.56 88 ASP A C 1
ATOM 707 O O . ASP A 1 88 ? 10.712 11.435 -14.374 1.00 78.56 88 ASP A O 1
ATOM 711 N N . LEU A 1 89 ? 9.924 9.710 -15.555 1.00 75.06 89 LEU A N 1
ATOM 712 C CA . LEU A 1 89 ? 11.157 8.942 -15.420 1.00 75.06 89 LEU A CA 1
ATOM 713 C C . LEU A 1 89 ? 12.223 9.480 -16.384 1.00 75.06 89 LEU A C 1
ATOM 715 O O . LEU A 1 89 ? 11.944 9.639 -17.576 1.00 75.06 89 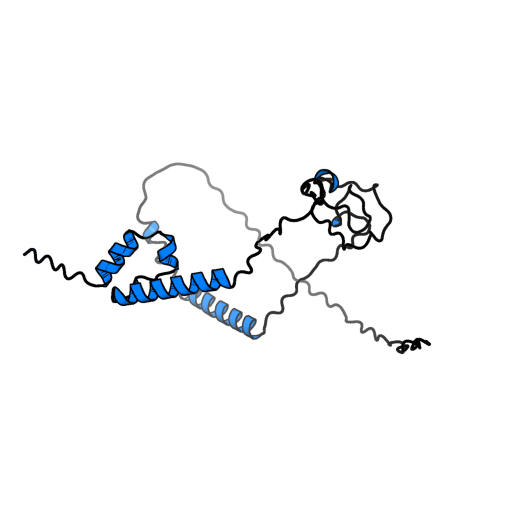LEU A O 1
ATOM 719 N N . PRO A 1 90 ? 13.462 9.714 -15.908 1.00 81.12 90 PRO A N 1
ATOM 720 C CA . PRO A 1 90 ? 14.546 10.104 -16.792 1.00 81.12 90 PRO A CA 1
ATOM 721 C C . PRO A 1 90 ? 14.796 8.999 -17.828 1.00 81.12 90 PRO A C 1
ATOM 723 O O . PRO A 1 90 ? 14.610 7.812 -17.522 1.00 81.12 90 PRO A O 1
ATOM 726 N N . PRO A 1 91 ? 15.244 9.358 -19.043 1.00 83.56 91 PRO A N 1
ATOM 727 C CA . PRO A 1 91 ? 15.623 8.365 -20.032 1.00 83.56 91 PRO A CA 1
ATOM 728 C C . PRO A 1 91 ? 16.732 7.454 -19.476 1.00 83.56 91 PRO A C 1
ATOM 730 O O . PRO A 1 91 ? 17.559 7.904 -18.674 1.00 83.56 91 PRO A O 1
ATOM 733 N N . PRO A 1 92 ? 16.760 6.173 -19.887 1.00 87.00 92 PRO A N 1
ATOM 734 C CA . PRO A 1 92 ? 17.781 5.233 -19.444 1.00 87.00 92 PRO A CA 1
ATOM 735 C C . PRO A 1 92 ? 19.181 5.777 -19.749 1.00 87.00 92 PRO A C 1
ATOM 737 O O . PRO A 1 92 ? 19.449 6.278 -20.840 1.00 87.00 92 PRO A O 1
ATOM 740 N N . GLN A 1 93 ? 20.075 5.679 -18.764 1.00 86.62 93 GLN A N 1
ATOM 741 C CA . GLN A 1 93 ? 21.429 6.240 -18.843 1.00 86.62 93 GLN A CA 1
ATOM 742 C C . GLN A 1 93 ? 22.355 5.427 -19.757 1.00 86.62 93 GLN A C 1
ATOM 744 O O . GLN A 1 93 ? 23.374 5.940 -20.217 1.00 86.62 93 GLN A O 1
ATOM 749 N N . PHE A 1 94 ? 22.028 4.153 -19.992 1.00 90.31 94 PHE A N 1
ATOM 750 C CA . PHE A 1 94 ? 22.865 3.222 -20.741 1.00 90.31 94 PHE A CA 1
ATOM 751 C C . PHE A 1 94 ? 22.253 2.875 -22.104 1.00 90.31 94 PHE A C 1
ATOM 753 O O . PHE A 1 94 ? 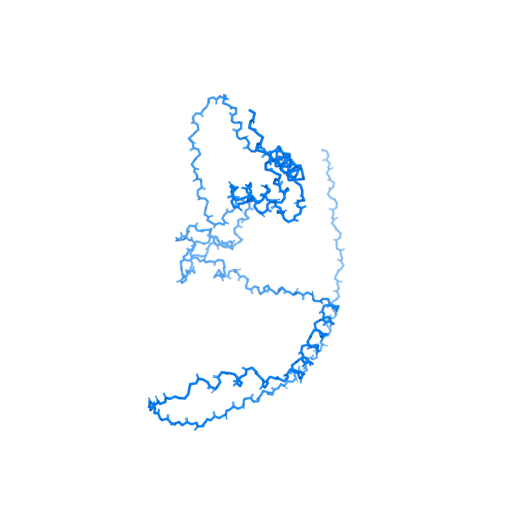21.027 2.862 -22.236 1.00 90.31 94 PHE A O 1
ATOM 760 N N . PRO A 1 95 ? 23.085 2.545 -23.114 1.00 91.75 95 PRO A N 1
ATOM 761 C CA . PRO A 1 95 ? 22.598 2.038 -24.390 1.00 91.75 95 PRO A CA 1
ATOM 762 C C . PRO A 1 95 ? 21.736 0.791 -24.207 1.00 91.75 95 PRO A C 1
ATOM 764 O O . PRO A 1 95 ? 21.989 -0.023 -23.315 1.00 91.75 95 PRO A O 1
ATOM 767 N N . LYS A 1 96 ? 20.753 0.622 -25.092 1.00 93.06 96 LYS A N 1
ATOM 768 C CA . LYS A 1 96 ? 19.857 -0.532 -25.078 1.00 93.06 96 LYS A CA 1
ATOM 769 C C . LYS A 1 96 ? 20.630 -1.833 -25.281 1.00 93.06 96 LYS A C 1
ATOM 771 O O . LYS A 1 96 ? 21.295 -2.005 -26.299 1.00 93.06 96 LYS A O 1
ATOM 776 N N . ASP A 1 97 ? 20.514 -2.745 -24.319 1.00 88.56 97 ASP A N 1
ATOM 777 C CA . ASP A 1 97 ? 21.142 -4.067 -24.361 1.00 88.56 97 ASP A CA 1
ATOM 778 C C . ASP A 1 97 ? 20.079 -5.161 -24.502 1.00 88.56 97 ASP A C 1
ATOM 780 O O . ASP A 1 97 ? 19.464 -5.583 -23.524 1.00 88.56 97 ASP A O 1
ATOM 784 N N . ASP A 1 98 ? 19.870 -5.621 -25.733 1.00 90.69 98 ASP A N 1
ATOM 785 C CA . ASP A 1 98 ? 18.954 -6.721 -26.057 1.00 90.69 98 ASP A CA 1
ATOM 786 C C . ASP A 1 98 ? 19.668 -8.092 -26.085 1.00 90.69 98 ASP A C 1
ATOM 788 O O . ASP A 1 98 ? 19.066 -9.103 -26.441 1.00 90.69 98 ASP A O 1
ATOM 792 N N . SER A 1 99 ? 20.946 -8.153 -25.688 1.00 89.44 99 SER A N 1
ATOM 793 C CA . SER A 1 99 ? 21.736 -9.397 -25.682 1.00 89.44 99 SER A CA 1
ATOM 794 C C . SER A 1 99 ? 21.364 -10.313 -24.513 1.00 89.44 99 SER A C 1
ATOM 796 O O . SER A 1 99 ? 21.505 -11.532 -24.597 1.00 89.44 99 SER A O 1
ATOM 798 N N . ASN A 1 100 ? 20.906 -9.727 -23.404 1.00 86.94 100 ASN A N 1
ATOM 799 C CA . ASN A 1 100 ? 20.465 -10.452 -22.222 1.00 86.94 100 ASN A CA 1
ATOM 800 C C . ASN A 1 100 ? 18.940 -10.612 -22.232 1.00 86.94 100 ASN A C 1
ATOM 802 O O . ASN A 1 100 ? 18.205 -9.623 -22.184 1.00 86.94 100 ASN A O 1
ATOM 806 N N . ILE A 1 101 ? 18.483 -11.864 -22.262 1.00 90.25 101 ILE A N 1
ATOM 807 C CA . ILE A 1 101 ? 17.068 -12.235 -22.252 1.00 90.25 101 ILE A CA 1
ATOM 808 C C . ILE A 1 101 ? 16.766 -12.917 -20.917 1.00 90.25 101 ILE A C 1
ATOM 810 O O . ILE A 1 101 ? 17.459 -13.859 -20.522 1.00 90.25 101 ILE A O 1
ATOM 814 N N . SER A 1 102 ? 15.724 -12.453 -20.223 1.00 90.50 102 SER A N 1
ATOM 815 C CA . SER A 1 102 ? 15.273 -13.072 -18.978 1.00 90.50 102 SER A CA 1
ATOM 816 C C . SER A 1 102 ? 14.960 -14.548 -19.199 1.00 90.50 102 SER A C 1
ATOM 818 O O . SER A 1 102 ? 14.312 -14.926 -20.172 1.00 90.50 102 SER A O 1
ATOM 820 N N . LYS A 1 103 ? 15.361 -15.393 -18.245 1.00 91.38 103 LYS A N 1
ATOM 821 C CA . LYS A 1 103 ? 14.975 -16.815 -18.237 1.00 91.38 103 LYS A CA 1
ATOM 822 C C . LYS A 1 103 ? 13.484 -17.006 -17.942 1.00 91.38 103 LYS A C 1
ATOM 824 O O . LYS A 1 103 ? 12.941 -18.079 -18.182 1.00 91.38 103 LYS A O 1
ATOM 829 N N . LYS A 1 104 ? 12.847 -15.995 -17.346 1.00 88.50 104 LYS A N 1
ATOM 830 C CA . LYS A 1 104 ? 11.425 -15.981 -16.991 1.00 88.50 104 LYS A CA 1
ATOM 831 C C . LYS A 1 104 ? 10.663 -15.095 -17.980 1.00 88.50 104 LYS A C 1
ATOM 833 O O . LYS A 1 104 ? 11.203 -14.646 -18.984 1.00 88.50 104 LYS A O 1
ATOM 838 N N . THR A 1 105 ? 9.391 -14.826 -17.696 1.00 91.56 105 THR A N 1
ATOM 839 C CA . THR A 1 105 ? 8.590 -13.884 -18.485 1.00 91.56 105 THR A CA 1
ATOM 840 C C . THR A 1 105 ? 9.292 -12.529 -18.581 1.00 91.56 105 THR A C 1
ATOM 842 O O . THR A 1 105 ? 9.652 -11.958 -17.552 1.00 91.56 105 THR A O 1
ATOM 845 N N . THR A 1 106 ? 9.456 -12.011 -19.796 1.00 92.44 106 THR A N 1
ATOM 846 C CA . THR A 1 106 ? 10.081 -10.709 -20.050 1.00 92.44 106 THR A CA 1
ATOM 847 C C . THR A 1 106 ? 9.129 -9.556 -19.711 1.00 92.44 106 THR A C 1
ATOM 849 O O . THR A 1 106 ? 7.906 -9.746 -19.740 1.00 92.44 106 THR A O 1
ATOM 852 N N . PRO A 1 107 ? 9.647 -8.348 -19.422 1.00 92.56 107 PRO A N 1
ATOM 853 C CA . PRO A 1 107 ? 8.813 -7.156 -19.288 1.00 92.56 107 PRO A CA 1
ATOM 854 C C . PRO A 1 107 ? 7.866 -6.955 -20.477 1.00 92.56 107 PRO A C 1
ATOM 856 O O . PRO A 1 107 ? 6.679 -6.710 -20.266 1.00 92.56 107 PRO A O 1
ATOM 859 N N . LYS A 1 108 ? 8.351 -7.194 -21.707 1.00 92.62 108 LYS A N 1
ATOM 860 C CA . LYS A 1 108 ? 7.536 -7.162 -22.931 1.00 92.62 108 LYS A CA 1
ATOM 861 C C . LYS A 1 108 ? 6.313 -8.072 -22.854 1.00 92.62 108 LYS A C 1
ATOM 863 O O . LYS A 1 108 ? 5.198 -7.645 -23.132 1.00 92.62 108 LYS A O 1
ATOM 868 N N . ALA A 1 109 ? 6.518 -9.328 -22.457 1.00 91.25 109 ALA A N 1
ATOM 869 C CA . ALA A 1 109 ? 5.452 -10.323 -22.382 1.00 91.25 109 ALA A CA 1
ATOM 870 C C . ALA A 1 109 ? 4.437 -10.029 -21.263 1.00 91.25 109 ALA A C 1
ATOM 872 O O . ALA A 1 109 ? 3.292 -10.456 -21.358 1.00 91.25 109 ALA A O 1
ATOM 873 N N . LYS A 1 110 ? 4.833 -9.290 -20.217 1.00 88.75 110 LYS A N 1
ATOM 874 C CA . LYS A 1 110 ? 3.927 -8.853 -19.142 1.00 88.75 110 LYS A CA 1
ATOM 875 C C . LYS A 1 110 ? 3.246 -7.509 -19.400 1.00 88.75 110 LYS A C 1
ATOM 877 O O . LYS A 1 110 ? 2.451 -7.093 -18.563 1.00 88.75 110 LYS A O 1
ATOM 882 N N . GLY A 1 111 ? 3.576 -6.808 -20.486 1.00 89.75 111 GLY A N 1
ATOM 883 C CA . GLY A 1 111 ? 3.162 -5.412 -20.648 1.00 89.75 111 GLY A CA 1
ATOM 884 C C . GLY A 1 111 ? 3.681 -4.522 -19.508 1.00 89.75 111 GLY A C 1
ATOM 885 O O . GLY A 1 111 ? 2.985 -3.619 -19.051 1.00 89.75 111 GLY A O 1
ATOM 886 N N . ALA A 1 112 ? 4.878 -4.817 -18.996 1.00 90.44 112 ALA A N 1
ATOM 887 C CA . ALA A 1 112 ? 5.548 -4.033 -17.964 1.00 90.44 112 ALA A CA 1
ATOM 888 C C . ALA A 1 112 ? 6.533 -3.041 -18.593 1.00 90.44 112 ALA A C 1
ATOM 890 O O . ALA A 1 112 ? 6.899 -3.166 -19.764 1.00 90.44 112 ALA A O 1
ATOM 891 N N . ARG A 1 113 ? 6.978 -2.052 -17.809 1.00 90.06 113 ARG A N 1
ATOM 892 C CA . ARG A 1 113 ? 7.950 -1.064 -18.286 1.00 90.06 113 ARG A CA 1
ATOM 893 C C . ARG A 1 113 ? 9.259 -1.708 -18.777 1.00 90.06 113 ARG A C 1
ATOM 895 O O . ARG A 1 113 ? 9.696 -2.701 -18.187 1.00 90.06 113 ARG A O 1
ATOM 902 N N . PRO A 1 114 ? 9.929 -1.118 -19.785 1.00 91.94 114 PRO A N 1
ATOM 903 C CA . PRO A 1 114 ? 11.285 -1.518 -20.139 1.00 91.94 114 PRO A CA 1
ATOM 904 C C . PRO A 1 114 ? 12.246 -1.306 -18.961 1.00 91.94 114 PRO A C 1
ATOM 906 O O . PRO A 1 114 ? 11.956 -0.585 -17.995 1.00 91.94 114 PRO A O 1
ATOM 909 N N . CYS A 1 115 ? 13.410 -1.945 -19.049 1.00 91.75 115 CYS A N 1
ATOM 910 C CA . CYS A 1 115 ? 14.455 -1.829 -18.051 1.00 91.75 115 CYS A CA 1
ATOM 911 C C . CYS A 1 115 ? 14.812 -0.354 -17.806 1.00 91.75 115 CYS A C 1
ATOM 913 O O . CYS A 1 115 ? 15.132 0.376 -18.739 1.00 91.75 115 CYS A O 1
ATOM 915 N N . HIS A 1 116 ? 14.812 0.083 -16.548 1.00 90.12 116 HIS A N 1
ATOM 916 C CA . HIS A 1 116 ? 15.120 1.461 -16.159 1.00 90.12 116 HIS A CA 1
ATOM 917 C C . HIS A 1 116 ? 16.567 1.855 -16.492 1.00 90.12 116 HIS A C 1
ATOM 919 O O . HIS A 1 116 ? 16.856 3.020 -16.741 1.00 90.12 116 HIS A O 1
ATOM 925 N N . HIS A 1 117 ? 17.485 0.886 -16.518 1.00 91.81 117 HIS A N 1
ATOM 926 C CA . HIS A 1 117 ? 18.901 1.154 -16.755 1.00 91.81 117 HIS A CA 1
ATOM 927 C C . HIS A 1 117 ? 19.227 1.356 -18.239 1.00 91.81 117 HIS A C 1
ATOM 929 O O . HIS A 1 117 ? 19.916 2.315 -18.579 1.00 91.81 117 HIS A O 1
ATOM 935 N N . CYS A 1 118 ? 18.745 0.464 -19.112 1.00 92.69 118 CYS A N 1
ATOM 936 C CA . CYS A 1 118 ? 19.112 0.443 -20.536 1.00 92.69 118 CYS A CA 1
ATOM 937 C C . CYS A 1 118 ? 17.929 0.579 -21.509 1.00 92.69 118 CYS A C 1
ATOM 939 O O . CYS A 1 118 ? 18.131 0.737 -22.706 1.00 92.69 118 CYS A O 1
ATOM 941 N N . GLY A 1 119 ? 16.684 0.481 -21.039 1.00 91.19 119 GLY A N 1
ATOM 942 C CA . GLY A 1 119 ? 15.498 0.543 -21.897 1.00 91.19 119 GLY A CA 1
ATOM 943 C C . GLY A 1 119 ? 15.183 -0.739 -22.679 1.00 91.19 119 GLY A C 1
ATOM 944 O O . GLY A 1 119 ? 14.316 -0.714 -23.549 1.00 91.19 119 GLY A O 1
ATOM 945 N N . SER A 1 120 ? 15.856 -1.865 -22.411 1.00 93.50 120 SER A N 1
ATOM 946 C CA . SER A 1 120 ? 15.489 -3.153 -23.020 1.00 93.50 120 SER A CA 1
ATOM 947 C C . SER A 1 120 ? 14.195 -3.708 -22.425 1.00 93.50 120 SER A C 1
ATOM 949 O O . SER A 1 120 ? 13.959 -3.618 -21.223 1.00 93.50 120 SER A O 1
ATOM 951 N N . GLU A 1 121 ? 13.368 -4.334 -23.258 1.00 93.75 121 GLU A N 1
ATOM 952 C CA . GLU A 1 121 ? 12.152 -5.033 -22.821 1.00 93.75 121 GLU A CA 1
ATOM 953 C C . GLU A 1 121 ? 12.379 -6.541 -22.609 1.00 93.75 121 GLU A C 1
ATOM 955 O O . GLU A 1 121 ? 11.433 -7.269 -22.294 1.00 93.75 121 GLU A O 1
ATOM 960 N N . LEU A 1 122 ? 13.610 -7.029 -22.821 1.00 95.00 122 LEU A N 1
ATOM 961 C CA . LEU A 1 122 ? 13.941 -8.457 -22.832 1.00 95.00 122 LEU A CA 1
ATOM 962 C C . LEU A 1 122 ? 14.417 -8.989 -21.477 1.00 95.00 122 LEU A C 1
ATOM 964 O O . LEU A 1 122 ? 14.355 -10.195 -21.255 1.00 95.00 122 LEU A O 1
ATOM 968 N N . HIS A 1 123 ? 14.833 -8.123 -20.554 1.00 94.19 123 HIS A N 1
ATOM 969 C CA . HIS A 1 123 ? 15.274 -8.507 -19.212 1.00 94.19 123 HIS A CA 1
ATOM 970 C C . HIS A 1 123 ? 14.723 -7.570 -18.135 1.00 94.19 123 HIS A C 1
ATOM 972 O O . HIS A 1 123 ? 14.390 -6.416 -18.402 1.00 94.19 123 HIS A O 1
ATOM 978 N N . TRP A 1 124 ? 14.637 -8.064 -16.899 1.00 93.31 124 TRP A N 1
ATOM 979 C CA . TRP A 1 124 ? 14.243 -7.241 -15.750 1.00 93.31 124 TRP A CA 1
ATOM 980 C C . TRP A 1 124 ? 15.403 -6.378 -15.255 1.00 93.31 124 TRP A C 1
ATOM 982 O O . TRP A 1 124 ? 16.556 -6.770 -15.394 1.00 93.31 124 TRP A O 1
ATOM 992 N N . ASP A 1 125 ? 15.116 -5.264 -14.572 1.00 91.88 125 ASP A N 1
ATOM 993 C CA . ASP A 1 125 ? 16.152 -4.370 -14.020 1.00 91.88 125 ASP A CA 1
ATOM 994 C C . ASP A 1 125 ? 17.269 -5.121 -13.291 1.00 91.88 125 ASP A C 1
ATOM 996 O O . ASP A 1 125 ? 18.436 -4.912 -13.589 1.00 91.88 125 ASP A O 1
ATOM 1000 N N . LYS A 1 126 ? 16.919 -6.075 -12.419 1.00 90.50 126 LYS A N 1
ATOM 1001 C CA . LYS A 1 126 ? 17.876 -6.873 -11.627 1.00 90.50 126 LYS A CA 1
ATOM 1002 C C . LYS A 1 126 ? 18.781 -7.793 -12.458 1.00 90.50 126 LYS A C 1
ATOM 1004 O O . LYS A 1 126 ? 19.813 -8.255 -11.966 1.00 90.50 126 LYS A O 1
ATOM 1009 N N . GLU A 1 127 ? 18.358 -8.112 -13.675 1.00 91.75 127 GLU A N 1
ATOM 1010 C CA . GLU A 1 127 ? 19.098 -8.931 -14.634 1.00 91.75 127 GLU A CA 1
ATOM 1011 C C . GLU A 1 127 ? 19.978 -8.063 -15.542 1.00 91.75 127 GLU A C 1
ATOM 1013 O O . GLU A 1 127 ? 20.909 -8.585 -16.145 1.00 91.75 127 GLU A O 1
ATOM 1018 N N . CYS A 1 128 ? 19.738 -6.750 -15.613 1.00 92.06 128 CYS A N 1
ATOM 1019 C CA . CYS A 1 128 ? 20.514 -5.835 -16.440 1.00 92.06 128 CYS A CA 1
ATOM 1020 C C . CYS A 1 128 ? 21.992 -5.817 -16.031 1.00 92.06 128 CYS A C 1
ATOM 1022 O O . CYS A 1 128 ? 22.320 -5.725 -14.847 1.00 92.06 128 CYS A O 1
ATOM 1024 N N . LYS A 1 129 ? 22.896 -5.797 -17.019 1.00 91.06 129 LYS A N 1
ATOM 1025 C CA . LYS A 1 129 ? 24.349 -5.663 -16.806 1.00 91.06 129 LYS A CA 1
ATOM 1026 C C . LYS A 1 129 ? 24.714 -4.434 -15.966 1.00 91.06 129 LYS A C 1
ATOM 1028 O O . LYS A 1 129 ? 25.685 -4.460 -15.216 1.00 91.06 129 LYS A O 1
ATOM 1033 N N . TYR A 1 130 ? 23.935 -3.365 -16.101 1.00 90.31 130 TYR A N 1
ATOM 1034 C CA . TYR A 1 130 ? 24.164 -2.090 -15.427 1.00 90.31 130 TYR A CA 1
ATOM 1035 C C . TYR A 1 130 ? 23.481 -1.987 -14.052 1.00 90.31 130 TYR A C 1
ATOM 1037 O O . TYR A 1 130 ? 23.655 -0.986 -13.357 1.00 90.31 130 TYR A O 1
ATOM 1045 N N . SER A 1 131 ? 22.723 -3.008 -13.633 1.00 89.06 131 SER A N 1
ATOM 1046 C CA . SER A 1 131 ? 22.099 -3.030 -12.310 1.00 89.06 131 SER A CA 1
ATOM 1047 C C . SER A 1 131 ? 23.130 -3.337 -11.230 1.00 89.06 131 SER A C 1
ATOM 1049 O O . SER A 1 131 ? 23.725 -4.416 -11.188 1.00 89.06 131 SER A O 1
ATOM 1051 N N . LYS A 1 132 ? 23.280 -2.411 -10.283 1.00 86.94 132 LYS A N 1
ATOM 1052 C CA . LYS A 1 132 ? 24.054 -2.641 -9.061 1.00 86.94 132 LYS A CA 1
ATOM 1053 C C . LYS A 1 132 ? 23.188 -3.417 -8.072 1.00 86.94 132 LYS A C 1
ATOM 1055 O O . LYS A 1 132 ? 22.144 -2.934 -7.646 1.00 86.94 132 LYS A O 1
ATOM 1060 N N . ARG A 1 133 ? 23.622 -4.618 -7.690 1.00 79.44 133 ARG A N 1
ATOM 1061 C CA . ARG A 1 133 ? 22.973 -5.390 -6.623 1.00 79.44 133 ARG A CA 1
ATOM 1062 C C . ARG A 1 133 ? 23.437 -4.850 -5.278 1.00 79.44 133 ARG A C 1
ATOM 1064 O O . ARG A 1 133 ? 24.430 -5.315 -4.733 1.00 79.44 133 ARG A O 1
ATOM 1071 N N . THR A 1 134 ? 22.743 -3.840 -4.775 1.00 78.81 134 THR A N 1
ATOM 1072 C CA . THR A 1 134 ? 22.925 -3.375 -3.402 1.00 78.81 134 THR A CA 1
ATOM 1073 C C . THR A 1 134 ? 21.958 -4.128 -2.495 1.00 78.81 134 THR A C 1
ATOM 1075 O O . THR A 1 134 ? 20.757 -4.197 -2.762 1.00 78.81 134 THR A O 1
ATOM 1078 N N . ALA A 1 135 ? 22.480 -4.731 -1.428 1.00 75.31 135 ALA A N 1
ATOM 1079 C CA . ALA A 1 135 ? 21.638 -5.205 -0.340 1.00 75.31 135 ALA A CA 1
ATOM 1080 C C . ALA A 1 135 ? 21.146 -3.973 0.427 1.00 75.31 135 ALA A C 1
ATOM 1082 O O . ALA A 1 135 ? 21.951 -3.191 0.930 1.00 75.31 135 ALA A O 1
ATOM 1083 N N . CYS A 1 136 ? 19.832 -3.765 0.477 1.00 69.44 136 CYS A N 1
ATOM 1084 C CA . CYS A 1 136 ? 19.255 -2.776 1.378 1.00 69.44 136 CYS A CA 1
ATOM 1085 C C . CYS A 1 136 ? 19.169 -3.427 2.758 1.00 69.44 136 CYS A C 1
ATOM 1087 O O . CYS A 1 136 ? 18.295 -4.260 2.990 1.00 69.44 136 CYS A O 1
ATOM 1089 N N . VAL A 1 137 ? 20.105 -3.093 3.645 1.00 78.19 137 VAL A N 1
ATOM 1090 C CA . VAL A 1 137 ? 19.999 -3.451 5.060 1.00 78.19 137 VAL A CA 1
ATOM 1091 C C . VAL A 1 137 ? 19.150 -2.368 5.713 1.00 78.19 137 VAL A C 1
ATOM 1093 O O . VAL A 1 137 ? 19.552 -1.207 5.755 1.00 78.19 137 VAL A O 1
ATOM 1096 N N . ARG A 1 138 ? 17.950 -2.728 6.169 1.00 77.69 138 ARG A N 1
ATOM 1097 C CA . ARG A 1 138 ? 17.184 -1.880 7.084 1.00 77.69 138 ARG A CA 1
ATOM 1098 C C . ARG A 1 138 ? 17.676 -2.208 8.484 1.00 77.69 138 ARG A C 1
ATOM 1100 O O . ARG A 1 138 ? 17.234 -3.188 9.068 1.00 77.69 138 ARG A O 1
ATOM 1107 N N . LEU A 1 139 ? 18.653 -1.444 8.958 1.00 76.81 139 LEU A N 1
ATOM 1108 C CA . LEU A 1 139 ? 19.034 -1.480 10.363 1.00 76.81 139 LEU A CA 1
ATOM 1109 C C . LEU A 1 139 ? 17.894 -0.820 11.139 1.00 76.81 139 LEU A C 1
ATOM 1111 O O . LEU A 1 139 ? 17.596 0.352 10.916 1.00 76.81 139 LEU A O 1
ATOM 1115 N N . CYS A 1 140 ? 17.206 -1.600 11.965 1.00 80.44 140 CYS A N 1
ATOM 1116 C CA . CYS A 1 140 ? 16.313 -1.061 12.977 1.00 80.44 140 CYS A CA 1
ATOM 1117 C C . CYS A 1 140 ? 17.171 -0.747 14.198 1.00 80.44 140 CYS A C 1
ATOM 1119 O O . CYS A 1 140 ? 17.873 -1.623 14.700 1.00 80.44 140 CYS A O 1
ATOM 1121 N N . GLU A 1 141 ? 17.143 0.505 14.633 1.00 84.06 141 GLU A N 1
ATOM 1122 C CA . GLU A 1 141 ? 17.684 0.886 15.930 1.00 84.06 141 GLU A CA 1
ATOM 1123 C C . GLU A 1 141 ? 16.659 0.447 16.975 1.00 84.06 141 GLU A C 1
ATOM 1125 O O . GLU A 1 141 ? 15.501 0.858 16.917 1.00 84.06 141 GLU A O 1
ATOM 1130 N N . ILE A 1 142 ? 17.066 -0.456 17.862 1.00 85.25 142 ILE A N 1
ATOM 1131 C CA . ILE A 1 142 ? 16.278 -0.844 19.032 1.00 85.25 142 ILE A CA 1
ATOM 1132 C C . ILE A 1 142 ? 16.744 0.059 20.171 1.00 85.25 142 ILE A C 1
ATOM 1134 O O . ILE A 1 142 ? 17.951 0.280 20.322 1.00 85.25 142 ILE A O 1
ATOM 1138 N N . SER A 1 143 ? 15.800 0.641 20.910 1.00 89.69 143 SER A N 1
ATOM 1139 C CA . SER A 1 143 ? 16.147 1.499 22.039 1.00 89.69 143 SER A CA 1
ATOM 1140 C C . SER A 1 143 ? 16.703 0.662 23.196 1.00 89.69 143 SER A C 1
ATOM 1142 O O . SER A 1 143 ? 16.443 -0.534 23.292 1.00 89.69 143 SER A O 1
ATOM 1144 N N . VAL A 1 144 ? 17.502 1.281 24.066 1.00 89.62 144 VAL A N 1
ATOM 1145 C CA . VAL A 1 144 ? 18.049 0.590 25.248 1.00 89.62 144 VAL A CA 1
ATOM 1146 C C . VAL A 1 144 ? 16.918 0.134 26.170 1.00 89.62 144 VAL A C 1
ATOM 1148 O O . VAL A 1 144 ? 16.954 -0.995 26.643 1.00 89.62 144 VAL A O 1
ATOM 1151 N N . ASP A 1 145 ? 15.891 0.969 26.330 1.00 91.81 145 ASP A N 1
ATOM 1152 C CA . ASP A 1 145 ? 14.703 0.658 27.127 1.00 91.81 145 ASP A CA 1
ATOM 1153 C C . ASP A 1 145 ? 13.944 -0.560 26.562 1.00 91.81 145 ASP A C 1
ATOM 1155 O O . ASP A 1 145 ? 13.469 -1.393 27.326 1.00 91.81 145 ASP A O 1
ATOM 1159 N N . ASP A 1 146 ? 13.863 -0.713 25.231 1.00 90.56 146 ASP A N 1
ATOM 1160 C CA . ASP A 1 146 ? 13.231 -1.889 24.606 1.00 90.56 146 ASP A CA 1
ATOM 1161 C C . ASP A 1 146 ? 14.047 -3.174 24.824 1.00 90.56 146 ASP A C 1
ATOM 1163 O O . ASP A 1 146 ? 13.465 -4.251 24.936 1.00 90.56 146 ASP A O 1
ATOM 1167 N N . LEU A 1 147 ? 15.383 -3.073 24.871 1.00 90.44 147 LEU A N 1
ATOM 1168 C CA . LEU A 1 147 ? 16.252 -4.214 25.181 1.00 90.44 147 LEU A CA 1
ATOM 1169 C C . LEU A 1 147 ? 16.091 -4.642 26.642 1.00 90.44 147 LEU A C 1
ATOM 1171 O O . LEU A 1 147 ? 15.919 -5.824 26.906 1.00 90.44 147 LEU A O 1
ATOM 1175 N N . GLU A 1 148 ? 16.083 -3.685 27.573 1.00 94.50 148 GLU A N 1
ATOM 1176 C CA . GLU A 1 148 ? 15.862 -3.956 28.999 1.00 94.50 148 GLU A CA 1
ATOM 1177 C C . GLU A 1 148 ? 14.469 -4.555 29.240 1.00 94.50 148 GLU A C 1
ATOM 1179 O O . GLU A 1 148 ? 14.340 -5.574 29.911 1.00 94.50 148 GLU A O 1
ATOM 1184 N N . ALA A 1 149 ? 13.430 -4.003 28.605 1.00 93.81 149 ALA A N 1
ATOM 1185 C CA . ALA A 1 149 ? 12.079 -4.553 28.679 1.00 93.81 149 ALA A CA 1
ATOM 1186 C C . ALA A 1 149 ? 11.984 -5.982 28.112 1.00 93.81 149 ALA A C 1
ATOM 1188 O O . ALA A 1 149 ? 11.182 -6.787 28.592 1.00 93.81 149 ALA A O 1
ATOM 1189 N N . GLN A 1 150 ? 12.778 -6.306 27.085 1.00 92.56 150 GLN A N 1
ATOM 1190 C CA . GLN A 1 150 ? 12.853 -7.660 26.547 1.00 92.56 150 GLN A CA 1
ATOM 1191 C C . GLN A 1 150 ? 13.547 -8.612 27.529 1.00 92.56 150 GLN A C 1
ATOM 1193 O O . GLN A 1 150 ? 13.009 -9.689 27.786 1.00 92.56 150 GLN A O 1
ATOM 1198 N N . ASP A 1 151 ? 14.676 -8.206 28.111 1.00 94.31 151 ASP A N 1
ATOM 1199 C CA . ASP A 1 151 ? 15.405 -9.003 29.102 1.00 94.31 151 ASP A CA 1
ATOM 1200 C C . ASP A 1 151 ? 14.524 -9.293 30.336 1.00 94.31 151 ASP A C 1
ATOM 1202 O O . ASP A 1 151 ? 14.429 -10.438 30.781 1.00 94.31 151 ASP A O 1
ATOM 1206 N N . GLU A 1 152 ? 13.794 -8.288 30.841 1.00 94.81 152 GLU A N 1
ATOM 1207 C CA . GLU A 1 152 ? 12.835 -8.449 31.946 1.00 94.81 152 GLU A CA 1
ATOM 1208 C C . GLU A 1 152 ? 11.694 -9.422 31.596 1.00 94.81 152 GLU A C 1
ATOM 1210 O O . GLU A 1 152 ? 11.262 -10.226 32.430 1.00 94.81 152 GLU A O 1
ATOM 1215 N N . TYR A 1 153 ? 11.185 -9.370 30.361 1.00 93.50 153 TYR A N 1
ATOM 1216 C CA . TYR A 1 153 ? 10.143 -10.284 29.893 1.00 93.50 153 TYR A CA 1
ATOM 1217 C C . TYR A 1 153 ? 10.645 -11.730 29.809 1.00 93.50 153 TYR A C 1
ATOM 1219 O O . TYR A 1 153 ? 9.942 -12.648 30.243 1.00 93.50 153 TYR A O 1
ATOM 1227 N N . GLU A 1 154 ? 11.844 -11.933 29.260 1.00 93.75 154 GLU A N 1
ATOM 1228 C CA . GLU A 1 154 ? 12.482 -13.247 29.142 1.00 93.75 154 GLU A CA 1
ATOM 1229 C C . GLU A 1 154 ? 12.744 -13.850 30.531 1.00 93.75 154 GLU A C 1
ATOM 1231 O O . GLU A 1 154 ? 12.358 -14.993 30.782 1.00 93.75 154 GLU A O 1
ATOM 1236 N N . GLU A 1 155 ? 13.254 -13.059 31.481 1.00 92.38 155 GLU A N 1
ATOM 1237 C CA . GLU A 1 155 ? 13.456 -13.499 32.866 1.00 92.38 155 GLU A CA 1
ATOM 1238 C C . GLU A 1 155 ? 12.136 -13.907 33.543 1.00 92.38 155 GLU A C 1
ATOM 1240 O O . GLU A 1 155 ? 12.058 -14.950 34.200 1.00 92.38 155 GLU A O 1
ATOM 1245 N N . LEU A 1 156 ? 11.064 -13.123 33.387 1.00 89.19 156 LEU A N 1
ATOM 1246 C CA . LEU A 1 156 ? 9.750 -13.479 33.932 1.00 89.19 156 LEU A CA 1
ATOM 1247 C C . LEU A 1 156 ? 9.201 -14.770 33.318 1.00 89.19 156 LEU A C 1
ATOM 1249 O O . LEU A 1 156 ? 8.586 -15.566 34.032 1.00 89.19 156 LEU A O 1
ATOM 1253 N N . PHE A 1 157 ? 9.402 -14.979 32.017 1.00 85.31 157 PHE A N 1
ATOM 1254 C CA . PHE A 1 157 ? 8.948 -16.171 31.310 1.00 85.31 157 PHE A CA 1
ATOM 1255 C C . PHE A 1 157 ? 9.704 -17.428 31.756 1.00 85.31 157 PHE A C 1
ATOM 1257 O O . PHE A 1 157 ? 9.069 -18.441 32.059 1.00 85.31 157 PHE A O 1
ATOM 1264 N N . ASP A 1 158 ? 11.029 -17.353 31.871 1.00 85.88 158 ASP A N 1
ATOM 1265 C CA . ASP A 1 158 ? 11.866 -18.474 32.304 1.00 85.88 158 ASP A CA 1
ATOM 1266 C C . ASP A 1 158 ? 11.568 -18.863 33.760 1.00 85.88 158 ASP A C 1
ATOM 1268 O O . ASP A 1 158 ? 11.342 -20.037 34.067 1.00 85.88 158 ASP A O 1
ATOM 1272 N N . ASN A 1 159 ? 11.398 -17.874 34.643 1.00 80.56 159 ASN A N 1
ATOM 1273 C CA . ASN A 1 159 ? 10.963 -18.108 36.022 1.00 80.56 159 ASN A CA 1
ATOM 1274 C C . ASN A 1 159 ? 9.547 -18.716 36.111 1.00 80.56 159 ASN A C 1
ATOM 1276 O O . ASN A 1 159 ? 9.235 -19.441 37.063 1.00 80.56 159 ASN A O 1
ATOM 1280 N N . LEU A 1 160 ? 8.676 -18.438 35.132 1.00 75.75 160 LEU A N 1
ATOM 1281 C CA . LEU A 1 160 ? 7.356 -19.065 35.011 1.00 75.75 160 LEU A CA 1
ATOM 1282 C C . LEU A 1 160 ? 7.436 -20.505 34.479 1.00 75.75 160 LEU A C 1
ATOM 1284 O O . LEU A 1 160 ? 6.565 -21.331 34.756 1.00 75.75 160 LEU A O 1
ATOM 1288 N N . SER A 1 161 ? 8.464 -20.816 33.693 1.00 64.50 161 SER A N 1
ATOM 1289 C CA . SER A 1 161 ? 8.713 -22.165 33.190 1.00 64.50 161 SER A CA 1
ATOM 1290 C C . SER A 1 161 ? 9.208 -23.088 34.307 1.00 64.50 161 SER A C 1
ATOM 1292 O O . SER A 1 161 ? 8.754 -24.228 34.401 1.00 64.50 161 SER A O 1
ATOM 1294 N N . ASP A 1 162 ? 10.041 -22.579 35.217 1.00 65.50 162 ASP A N 1
ATOM 1295 C CA . ASP A 1 162 ? 10.561 -23.349 36.354 1.00 65.50 162 ASP A CA 1
ATOM 1296 C C . ASP A 1 162 ? 9.528 -23.552 37.479 1.00 65.50 162 ASP A C 1
ATOM 1298 O O . ASP A 1 162 ? 9.574 -24.547 38.208 1.00 65.50 162 ASP A O 1
ATOM 1302 N N . ASN A 1 163 ? 8.555 -22.642 37.618 1.00 60.03 163 ASN A N 1
ATOM 1303 C CA . ASN A 1 163 ? 7.499 -22.740 38.633 1.00 60.03 163 ASN A CA 1
ATOM 1304 C C . ASN A 1 163 ? 6.217 -23.440 38.139 1.00 60.03 163 ASN A C 1
ATOM 1306 O O . ASN A 1 163 ? 5.364 -23.825 38.949 1.00 60.03 163 ASN A O 1
ATOM 1310 N N . LYS A 1 164 ? 6.080 -23.672 36.828 1.00 55.50 164 LYS A N 1
ATOM 1311 C CA . LYS A 1 164 ? 4.992 -24.472 36.275 1.00 55.50 164 LYS A CA 1
ATOM 1312 C C . LYS A 1 164 ? 5.384 -25.937 36.327 1.00 55.50 164 LYS A C 1
ATOM 1314 O O . LYS A 1 164 ? 5.977 -26.494 35.411 1.00 55.50 164 LYS A O 1
ATOM 1319 N N . THR A 1 165 ? 4.957 -26.579 37.410 1.00 57.38 165 THR A N 1
ATOM 1320 C CA . THR A 1 165 ? 4.807 -28.033 37.501 1.00 57.38 165 THR A CA 1
ATOM 1321 C C . THR A 1 165 ? 3.906 -28.504 36.350 1.00 57.38 165 THR A C 1
ATOM 1323 O O . THR A 1 165 ? 2.687 -28.606 36.474 1.00 57.38 165 THR A O 1
ATOM 1326 N N . LEU A 1 166 ? 4.504 -28.760 35.188 1.00 54.28 166 LEU A N 1
ATOM 1327 C CA . LEU A 1 166 ? 3.890 -29.356 34.004 1.00 54.28 166 LEU A CA 1
ATOM 1328 C C . LEU A 1 166 ? 3.789 -30.876 34.225 1.00 54.28 166 LEU A C 1
ATOM 1330 O O . LEU A 1 166 ? 4.303 -31.676 33.454 1.00 54.28 166 LEU A O 1
ATOM 1334 N N . GLN A 1 167 ? 3.174 -31.274 35.343 1.00 51.47 167 GLN A N 1
ATOM 1335 C CA . GLN A 1 167 ? 2.968 -32.678 35.721 1.00 51.47 167 GLN A CA 1
ATOM 1336 C C . GLN A 1 167 ? 1.501 -33.059 35.958 1.00 51.47 167 GLN A C 1
ATOM 1338 O O . GLN A 1 167 ? 1.229 -34.234 36.179 1.00 51.47 167 GLN A O 1
ATOM 1343 N N . ASP A 1 168 ? 0.547 -32.131 35.817 1.00 51.69 168 ASP A N 1
ATOM 1344 C CA . ASP A 1 168 ? -0.874 -32.439 36.066 1.00 51.69 168 ASP A CA 1
ATOM 1345 C C . ASP A 1 168 ? -1.802 -32.348 34.845 1.00 51.69 168 ASP A C 1
ATOM 1347 O O . ASP A 1 168 ? -2.939 -32.809 34.919 1.00 51.69 168 ASP A O 1
ATOM 1351 N N . PHE A 1 169 ? -1.350 -31.833 33.693 1.00 46.31 169 PHE A N 1
ATOM 1352 C CA . PHE A 1 169 ? -2.213 -31.770 32.500 1.00 46.31 169 PHE A CA 1
ATOM 1353 C C . PHE A 1 169 ? -2.101 -32.998 31.576 1.00 46.31 169 PHE A C 1
ATOM 1355 O O . PHE A 1 169 ? -3.074 -33.334 30.903 1.00 46.31 169 PHE A O 1
ATOM 1362 N N . ASP A 1 170 ? -0.974 -33.722 31.594 1.00 53.38 170 ASP A N 1
ATOM 1363 C CA . ASP A 1 170 ? -0.787 -34.945 30.787 1.00 53.38 170 ASP A CA 1
ATOM 1364 C C . ASP A 1 170 ? -1.360 -36.213 31.449 1.00 53.38 170 ASP A C 1
ATOM 1366 O O . ASP A 1 170 ? -1.707 -37.181 30.767 1.00 53.38 170 ASP A O 1
ATOM 1370 N N . SER A 1 171 ? -1.551 -36.208 32.772 1.00 54.59 171 SER A N 1
ATOM 1371 C CA . SER A 1 171 ? -2.088 -37.357 33.519 1.00 54.59 171 SER A CA 1
ATOM 1372 C C . SER A 1 171 ? -3.586 -37.599 33.263 1.00 54.59 171 SER A C 1
ATOM 1374 O O . SER A 1 171 ? -4.065 -38.729 33.378 1.00 54.59 171 SER A O 1
ATOM 1376 N N . ALA A 1 172 ? -4.339 -36.571 32.851 1.00 45.91 172 ALA A N 1
ATOM 1377 C CA . ALA A 1 172 ? -5.770 -36.685 32.554 1.00 45.91 172 ALA A CA 1
ATOM 1378 C C . ALA A 1 172 ? -6.065 -37.334 31.186 1.00 45.91 172 ALA A C 1
ATOM 1380 O O . ALA A 1 172 ? -7.147 -37.888 30.983 1.00 45.91 172 ALA A O 1
ATOM 1381 N N . LEU A 1 173 ? -5.103 -37.318 30.256 1.00 46.81 173 LEU A N 1
ATOM 1382 C CA . LEU A 1 173 ? -5.270 -37.867 28.905 1.00 46.81 173 LEU A CA 1
ATOM 1383 C C . LEU A 1 173 ? -4.894 -39.354 28.800 1.00 46.81 173 LEU A C 1
ATOM 1385 O O . LEU A 1 173 ? -5.294 -40.020 27.848 1.00 46.81 173 LEU A O 1
ATOM 1389 N N . GLN A 1 174 ? -4.200 -39.909 29.799 1.00 49.94 174 GLN A N 1
ATOM 1390 C CA . GLN A 1 174 ? -3.737 -41.305 29.781 1.00 49.94 174 GLN A CA 1
ATOM 1391 C C . GLN A 1 174 ? -4.677 -42.296 30.498 1.00 49.94 174 GLN A C 1
ATOM 1393 O O . GLN A 1 174 ? -4.531 -43.506 30.336 1.00 49.94 174 GLN A O 1
ATOM 1398 N N . SER A 1 175 ? -5.686 -41.822 31.242 1.00 42.06 175 SER A N 1
ATOM 1399 C CA . SER A 1 175 ? -6.616 -42.697 31.986 1.00 42.06 175 SER A CA 1
ATOM 1400 C C . SER A 1 175 ? -7.769 -43.262 31.135 1.00 42.06 175 SER A C 1
ATOM 1402 O O . SER A 1 175 ? -8.459 -44.189 31.554 1.00 42.06 175 SER A O 1
ATOM 1404 N N . SER A 1 176 ? -7.978 -42.764 29.911 1.00 48.50 176 SER A N 1
ATOM 1405 C CA . SER A 1 176 ? -9.132 -43.151 29.086 1.00 48.50 176 SER A CA 1
ATOM 1406 C C . SER A 1 176 ? -8.772 -43.541 27.650 1.00 48.50 176 SER A C 1
ATOM 1408 O O . SER A 1 176 ? -9.266 -42.941 26.704 1.00 48.50 176 SER A O 1
ATOM 1410 N N . LYS A 1 177 ? -7.947 -44.586 27.479 1.00 43.69 177 LYS A N 1
ATOM 1411 C CA . LYS A 1 177 ? -8.102 -45.617 26.420 1.00 43.69 177 LYS A CA 1
ATOM 1412 C C . LYS A 1 177 ? -6.918 -46.585 26.408 1.00 43.69 177 LYS A C 1
ATOM 1414 O O . LYS A 1 177 ? -5.987 -46.463 25.620 1.00 43.69 177 LYS A O 1
ATOM 1419 N N . SER A 1 178 ? -7.018 -47.621 27.230 1.00 39.00 178 SER A N 1
ATOM 1420 C CA . SER A 1 178 ? -6.411 -48.919 26.949 1.00 39.00 178 SER A CA 1
ATOM 1421 C C . SER A 1 178 ? -7.515 -49.892 26.523 1.00 39.00 178 SER A C 1
ATOM 1423 O O . SER A 1 178 ? -8.359 -50.308 27.311 1.00 39.00 178 SER A O 1
ATOM 1425 N N . SER A 1 179 ? -7.546 -50.224 25.233 1.00 36.25 179 SER A N 1
ATOM 1426 C CA . SER A 1 179 ? -7.911 -51.563 24.749 1.00 36.25 179 SER A CA 1
ATOM 1427 C C . SER A 1 179 ? -7.461 -51.752 23.292 1.00 36.25 179 SER A C 1
ATOM 1429 O O . SER A 1 179 ? -8.125 -51.309 22.366 1.00 36.25 179 SER A O 1
ATOM 1431 N N . ASN A 1 180 ? -6.328 -52.463 23.172 1.00 34.78 180 ASN A N 1
ATOM 1432 C CA . ASN A 1 180 ? -5.979 -53.508 22.191 1.00 34.78 180 ASN A CA 1
ATOM 1433 C C . ASN A 1 180 ? -5.773 -53.121 20.706 1.00 34.78 180 ASN A C 1
ATOM 1435 O O . ASN A 1 180 ? -6.711 -52.711 20.037 1.00 34.78 180 ASN A O 1
ATOM 1439 N N . LEU A 1 181 ? -4.515 -53.177 20.213 1.00 34.59 181 LEU A N 1
ATOM 1440 C CA . LEU A 1 181 ? -3.828 -54.292 19.481 1.00 34.59 181 LEU A CA 1
ATOM 1441 C C . LEU A 1 181 ? -3.904 -54.017 17.951 1.00 34.59 181 LEU A C 1
ATOM 1443 O O . LEU A 1 181 ? -4.984 -53.704 17.479 1.00 34.59 181 LEU A O 1
ATOM 1447 N N . GLU A 1 182 ? -2.862 -53.976 17.103 1.00 31.52 182 GLU A N 1
ATOM 1448 C CA . GLU A 1 182 ? -1.670 -54.822 16.880 1.00 31.52 182 GLU A CA 1
ATOM 1449 C C . GLU A 1 182 ? -0.629 -54.121 15.951 1.00 31.52 182 GLU A C 1
ATOM 1451 O O . GLU A 1 182 ? -1.026 -53.450 15.003 1.00 31.52 182 GLU A O 1
ATOM 1456 N N . GLY A 1 183 ? 0.677 -54.397 16.156 1.00 29.09 183 GLY A N 1
ATOM 1457 C CA . GLY A 1 183 ? 1.763 -54.449 15.135 1.00 29.09 183 GLY A CA 1
ATOM 1458 C C . GLY A 1 183 ? 2.374 -53.126 14.611 1.00 29.09 183 GLY A C 1
ATOM 1459 O O . GLY A 1 183 ? 1.657 -52.181 14.341 1.00 29.09 183 GLY A O 1
ATOM 1460 N N . CYS A 1 184 ? 3.679 -52.954 14.343 1.00 24.75 184 CYS A N 1
ATOM 1461 C CA . CYS A 1 184 ? 4.841 -53.846 14.302 1.00 24.75 184 CYS A CA 1
ATOM 1462 C C . CYS A 1 184 ? 6.151 -53.008 14.231 1.00 24.75 184 CYS A C 1
ATOM 1464 O O . CYS A 1 184 ? 6.216 -52.021 13.505 1.00 24.75 184 CYS A O 1
ATOM 1466 N N . SER A 1 185 ? 7.189 -53.503 14.913 1.00 31.03 185 SER A N 1
ATOM 1467 C CA . SER A 1 185 ? 8.638 -53.324 14.691 1.00 31.03 185 SER A CA 1
ATOM 1468 C C . SER A 1 185 ? 9.390 -52.037 15.084 1.00 31.03 185 SER A C 1
ATOM 1470 O O . SER A 1 185 ? 9.457 -51.040 14.375 1.00 31.03 185 SER A O 1
ATOM 1472 N N . THR A 1 186 ? 10.100 -52.215 16.198 1.00 31.08 186 THR A N 1
ATOM 1473 C CA . THR A 1 186 ? 11.370 -51.660 16.691 1.00 31.08 186 THR A CA 1
ATOM 1474 C C . THR A 1 186 ? 12.412 -51.305 15.614 1.00 31.08 186 THR A C 1
ATOM 1476 O O . THR A 1 186 ? 12.694 -52.126 14.743 1.00 31.08 186 THR A O 1
ATOM 1479 N N . ASN A 1 187 ? 13.068 -50.140 15.735 1.00 31.64 187 ASN A N 1
ATOM 1480 C CA . ASN A 1 187 ? 14.463 -50.012 16.209 1.00 31.64 187 ASN A CA 1
ATOM 1481 C C . ASN A 1 187 ? 14.898 -48.529 16.312 1.00 31.64 187 ASN A C 1
ATOM 1483 O O . ASN A 1 187 ? 14.762 -47.754 15.371 1.00 31.64 187 ASN A O 1
ATOM 1487 N N . GLN A 1 188 ? 15.414 -48.172 17.489 1.00 33.84 188 GLN A N 1
ATOM 1488 C CA . GLN A 1 188 ? 16.116 -46.932 17.873 1.00 33.84 188 GLN A CA 1
ATOM 1489 C C . GLN A 1 188 ? 17.646 -47.179 17.756 1.00 33.84 188 GLN A C 1
ATOM 1491 O O . GLN A 1 188 ? 18.020 -48.343 17.592 1.00 33.84 188 GLN A O 1
ATOM 1496 N N . PRO A 1 189 ? 18.541 -46.237 18.126 1.00 47.06 189 PRO A N 1
ATOM 1497 C CA . PRO A 1 189 ? 18.749 -44.822 17.758 1.00 47.06 189 PRO A CA 1
ATOM 1498 C C . PRO A 1 189 ? 20.053 -44.651 16.940 1.00 47.06 189 PRO A C 1
ATOM 1500 O O . PRO A 1 189 ? 20.849 -45.573 16.890 1.00 47.06 189 PRO A O 1
ATOM 1503 N N . ASP A 1 190 ? 20.345 -43.448 16.438 1.00 30.31 190 ASP A N 1
ATOM 1504 C CA . ASP A 1 190 ? 21.714 -42.907 16.505 1.00 30.31 190 ASP A CA 1
ATOM 1505 C C . ASP A 1 190 ? 21.654 -41.379 16.639 1.00 30.31 190 ASP A C 1
ATOM 1507 O O . ASP A 1 190 ? 20.967 -40.679 15.895 1.00 30.31 190 ASP A O 1
ATOM 1511 N N . SER A 1 191 ? 22.320 -40.888 17.679 1.00 40.34 191 SER A N 1
ATOM 1512 C CA . SER A 1 191 ? 22.422 -39.494 18.094 1.00 40.34 191 SER A CA 1
ATOM 1513 C C . SER A 1 191 ? 23.710 -38.880 17.550 1.00 40.34 191 SER A C 1
ATOM 1515 O O . SER A 1 191 ? 24.791 -39.337 17.916 1.00 40.34 191 SER A O 1
ATOM 1517 N N . GLU A 1 192 ? 23.616 -37.801 16.774 1.00 36.19 192 GLU A N 1
ATOM 1518 C CA . GLU A 1 192 ? 24.764 -36.945 16.463 1.00 36.19 192 GLU A CA 1
ATOM 1519 C C . GLU A 1 192 ? 24.502 -35.518 16.951 1.00 36.19 192 GLU A C 1
ATOM 1521 O O . GLU A 1 192 ? 23.798 -34.718 16.337 1.00 36.19 192 GLU A O 1
ATOM 1526 N N . THR A 1 193 ? 25.087 -35.210 18.103 1.00 37.69 193 THR A N 1
ATOM 1527 C CA . THR A 1 193 ? 25.310 -33.862 18.619 1.00 37.69 193 THR A CA 1
ATOM 1528 C C . THR A 1 193 ? 26.358 -33.171 17.741 1.00 37.69 193 THR A C 1
ATOM 1530 O O . THR A 1 193 ? 27.525 -33.556 17.748 1.00 37.69 193 THR A O 1
ATOM 1533 N N . GLN A 1 194 ? 25.968 -32.142 16.983 1.00 35.62 194 GLN A N 1
ATOM 1534 C CA . GLN A 1 194 ? 26.920 -31.274 16.281 1.00 35.62 194 GLN A CA 1
ATOM 1535 C C . GLN A 1 194 ? 27.343 -30.110 17.179 1.00 35.62 194 GLN A C 1
ATOM 1537 O O . GLN A 1 194 ? 26.610 -29.147 17.392 1.00 35.62 194 GLN A O 1
ATOM 1542 N N . THR A 1 195 ? 28.563 -30.220 17.692 1.00 33.50 195 THR A N 1
ATOM 1543 C CA . THR A 1 195 ? 29.304 -29.178 18.402 1.00 33.50 195 THR A CA 1
ATOM 1544 C C . THR A 1 195 ? 29.820 -28.145 17.396 1.00 33.50 195 THR A C 1
ATOM 1546 O O . THR A 1 195 ? 30.616 -28.480 16.519 1.00 33.50 195 THR A O 1
ATOM 1549 N N . TYR A 1 196 ? 29.403 -26.883 17.506 1.00 41.22 196 TYR A N 1
ATOM 1550 C CA . TYR A 1 196 ? 29.965 -25.778 16.724 1.00 41.22 196 TYR A CA 1
ATOM 1551 C C . TYR A 1 196 ? 31.065 -25.066 17.516 1.00 41.22 196 TYR A C 1
ATOM 1553 O O . TYR A 1 196 ? 30.849 -24.534 18.603 1.00 41.22 196 TYR A O 1
ATOM 1561 N N . HIS A 1 197 ? 32.266 -25.046 16.943 1.00 32.19 197 HIS A N 1
ATOM 1562 C CA . HIS A 1 197 ? 33.389 -24.253 17.425 1.00 32.19 197 HIS A CA 1
ATOM 1563 C C . HIS A 1 197 ? 33.308 -22.847 16.821 1.00 32.19 197 HIS A C 1
ATOM 1565 O O . HIS A 1 197 ? 33.426 -22.678 15.609 1.00 32.19 197 HIS A O 1
ATOM 1571 N N . VAL A 1 198 ? 33.120 -21.833 17.667 1.00 37.12 198 VAL A N 1
ATOM 1572 C CA . VAL A 1 198 ? 33.222 -20.420 17.283 1.00 37.12 198 VAL A CA 1
ATOM 1573 C C . VAL A 1 198 ? 34.691 -20.012 17.365 1.00 37.12 198 VAL A C 1
ATOM 1575 O O . VAL A 1 198 ? 35.251 -19.876 18.451 1.00 37.12 198 VAL A O 1
ATOM 1578 N N . THR A 1 199 ? 35.340 -19.825 16.218 1.00 36.50 199 THR A N 1
ATOM 1579 C CA . THR A 1 199 ? 36.668 -19.204 16.145 1.00 36.50 199 THR A CA 1
ATOM 1580 C C . THR A 1 199 ? 36.516 -17.696 16.000 1.00 36.50 199 THR A C 1
ATOM 1582 O O . THR A 1 199 ? 36.048 -17.214 14.970 1.00 36.50 199 THR A O 1
ATOM 1585 N N . ALA A 1 200 ? 36.930 -16.950 17.023 1.00 38.91 200 ALA A N 1
ATOM 1586 C CA . ALA A 1 200 ? 37.048 -15.500 16.971 1.00 38.91 200 ALA A CA 1
ATOM 1587 C C . ALA A 1 200 ? 38.281 -15.101 16.142 1.00 38.91 200 ALA A C 1
ATOM 1589 O O . ALA A 1 200 ? 39.420 -15.323 16.553 1.00 38.91 200 ALA A O 1
ATOM 1590 N N . THR A 1 201 ? 38.065 -14.502 14.973 1.00 40.44 201 THR A N 1
ATOM 1591 C CA . THR A 1 201 ? 39.115 -13.834 14.194 1.00 40.44 201 THR A CA 1
ATOM 1592 C C . THR A 1 201 ? 39.147 -12.351 14.545 1.00 40.44 201 THR A C 1
ATOM 1594 O O . THR A 1 201 ? 38.243 -11.595 14.194 1.00 40.44 201 THR A O 1
ATOM 1597 N N . SER A 1 202 ? 40.206 -11.949 15.247 1.00 41.00 202 SER A N 1
ATOM 1598 C CA . SER A 1 202 ? 40.605 -10.556 15.459 1.00 41.00 202 SER A CA 1
ATOM 1599 C C . SER A 1 202 ? 40.993 -9.927 14.119 1.00 41.00 202 SER A C 1
ATOM 1601 O O . SER A 1 202 ? 41.893 -10.428 13.445 1.00 41.00 202 SER A O 1
ATOM 1603 N N . HIS A 1 203 ? 40.319 -8.848 13.722 1.00 42.03 203 HIS A N 1
ATOM 1604 C CA . HIS A 1 203 ? 40.744 -8.003 12.608 1.00 42.03 203 HIS A CA 1
ATOM 1605 C C . HIS A 1 203 ? 41.214 -6.658 13.165 1.00 42.03 203 HIS A C 1
ATOM 1607 O O . HIS A 1 203 ? 40.441 -5.904 13.754 1.00 42.03 203 HIS A O 1
ATOM 1613 N N . GLU A 1 204 ? 42.504 -6.380 12.979 1.00 39.81 204 GLU A N 1
ATOM 1614 C CA . GLU A 1 204 ? 43.163 -5.123 13.323 1.00 39.81 204 GLU A CA 1
ATOM 1615 C C . GLU A 1 204 ? 42.541 -3.941 12.563 1.00 39.81 204 GLU A C 1
ATOM 1617 O O . GLU A 1 204 ? 42.451 -3.925 11.332 1.00 39.81 204 GLU A O 1
ATOM 1622 N N . ALA A 1 205 ? 42.131 -2.914 13.307 1.00 41.94 205 ALA A N 1
ATOM 1623 C CA . ALA A 1 205 ? 41.631 -1.664 12.757 1.00 41.94 205 ALA A CA 1
ATOM 1624 C C . ALA A 1 205 ? 42.792 -0.816 12.211 1.00 41.94 205 ALA A C 1
ATOM 1626 O O . ALA A 1 205 ? 43.565 -0.226 12.965 1.00 41.94 205 ALA A O 1
ATOM 1627 N N . THR A 1 206 ? 42.896 -0.711 10.884 1.00 40.75 206 THR A N 1
ATOM 1628 C CA . THR A 1 206 ? 43.790 0.256 10.231 1.00 40.75 206 THR A CA 1
ATOM 1629 C C . THR A 1 206 ? 43.053 1.583 10.044 1.00 40.75 206 THR A C 1
ATOM 1631 O O . THR A 1 206 ? 42.139 1.699 9.230 1.00 40.75 206 THR A O 1
ATOM 1634 N N . ILE A 1 207 ? 43.453 2.599 10.810 1.00 43.81 207 ILE A N 1
ATOM 1635 C CA . ILE A 1 207 ? 42.925 3.968 10.738 1.00 43.81 207 ILE A CA 1
ATOM 1636 C C . ILE A 1 207 ? 43.485 4.661 9.486 1.00 43.81 207 ILE A C 1
ATOM 1638 O O . ILE A 1 207 ? 44.652 5.053 9.452 1.00 43.81 207 ILE A O 1
ATOM 1642 N N . PHE A 1 208 ? 42.650 4.871 8.467 1.00 39.03 208 PHE A N 1
ATOM 1643 C CA . PHE A 1 208 ? 42.964 5.771 7.353 1.00 39.03 208 PHE A CA 1
ATOM 1644 C C . PHE A 1 208 ? 42.633 7.220 7.743 1.00 39.03 208 PHE A C 1
ATOM 1646 O O . PHE A 1 208 ? 41.470 7.610 7.828 1.00 39.03 208 PHE A O 1
ATOM 1653 N N . LYS A 1 209 ? 43.663 8.048 7.958 1.00 43.31 209 LYS A N 1
ATOM 1654 C CA . LYS A 1 209 ? 43.524 9.512 8.015 1.00 43.31 209 LYS A CA 1
ATOM 1655 C C . LYS A 1 209 ? 43.258 10.039 6.603 1.00 43.31 209 LYS A C 1
ATOM 1657 O O . LYS A 1 209 ? 44.171 10.097 5.784 1.00 43.31 209 LYS A O 1
ATOM 1662 N N . ALA A 1 210 ? 42.023 10.445 6.326 1.00 39.56 210 ALA A N 1
ATOM 1663 C CA . ALA A 1 210 ? 41.688 11.188 5.119 1.00 39.56 210 A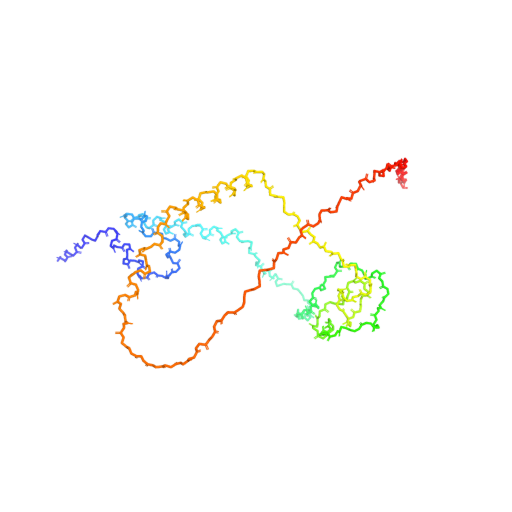LA A CA 1
ATOM 1664 C C . ALA A 1 210 ? 41.929 12.690 5.350 1.00 39.56 210 ALA A C 1
ATOM 1666 O O . ALA A 1 210 ? 41.210 13.345 6.101 1.00 39.56 210 ALA A O 1
ATOM 1667 N N . THR A 1 211 ? 42.953 13.243 4.701 1.00 47.91 211 THR A N 1
ATOM 1668 C CA . THR A 1 211 ? 43.146 14.693 4.571 1.00 47.91 211 THR A CA 1
ATOM 1669 C C . THR A 1 211 ? 42.164 15.220 3.524 1.00 47.91 211 THR A C 1
ATOM 1671 O O . THR A 1 211 ? 42.257 14.856 2.353 1.00 47.91 211 THR A O 1
ATOM 1674 N N . MET A 1 212 ? 41.208 16.062 3.932 1.00 48.22 212 MET A N 1
ATOM 1675 C CA . MET A 1 212 ? 40.287 16.719 2.997 1.00 48.22 212 MET A CA 1
ATOM 1676 C C . MET A 1 212 ? 41.010 17.795 2.165 1.00 48.22 212 MET A C 1
ATOM 1678 O O . MET A 1 212 ? 41.764 18.589 2.732 1.00 48.22 212 MET A O 1
ATOM 1682 N N . PRO A 1 213 ? 40.766 17.883 0.844 1.00 58.62 213 PRO A N 1
ATOM 1683 C CA . PRO A 1 213 ? 41.193 19.022 0.039 1.00 58.62 213 PRO A CA 1
ATOM 1684 C C . PRO A 1 213 ? 40.286 20.250 0.271 1.00 58.62 213 PRO A C 1
ATOM 1686 O O . PRO A 1 213 ? 39.119 20.097 0.640 1.00 58.62 213 PRO A O 1
ATOM 1689 N N . PRO A 1 214 ? 40.792 21.477 0.040 1.00 48.38 214 PRO A N 1
ATOM 1690 C CA . PRO A 1 214 ? 40.061 22.701 0.341 1.00 48.38 214 PRO A CA 1
ATOM 1691 C C . PRO A 1 214 ? 38.855 22.921 -0.581 1.00 48.38 214 PRO A C 1
ATOM 1693 O O . PRO A 1 214 ? 38.907 22.741 -1.800 1.00 48.38 214 PRO A O 1
ATOM 1696 N N . PHE A 1 215 ? 37.778 23.368 0.057 1.00 47.34 215 PHE A N 1
ATOM 1697 C CA . PHE A 1 215 ? 36.481 23.723 -0.503 1.00 47.34 215 PHE A CA 1
ATOM 1698 C C . PHE A 1 215 ? 36.617 24.873 -1.519 1.00 47.34 215 PHE A C 1
ATOM 1700 O O . PHE A 1 215 ? 37.011 25.983 -1.161 1.00 47.34 215 PHE A O 1
ATOM 1707 N N . LYS A 1 216 ? 36.294 24.630 -2.796 1.00 54.31 216 LYS A N 1
ATOM 1708 C CA . LYS A 1 216 ? 36.181 25.695 -3.806 1.00 54.31 216 LYS A CA 1
ATOM 1709 C C . LYS A 1 216 ? 34.768 26.273 -3.768 1.00 54.31 216 LYS A C 1
ATOM 1711 O O . LYS A 1 216 ? 33.805 25.564 -4.043 1.00 54.31 216 LYS A O 1
ATOM 1716 N N . GLN A 1 217 ? 34.659 27.556 -3.432 1.00 58.47 217 GLN A N 1
ATOM 1717 C CA . GLN A 1 217 ? 33.400 28.299 -3.482 1.00 58.47 217 GLN A CA 1
ATOM 1718 C C . GLN A 1 217 ? 32.901 28.452 -4.933 1.00 58.47 217 GLN A C 1
ATOM 1720 O O . GLN A 1 217 ? 33.720 28.611 -5.844 1.00 58.47 217 GLN A O 1
ATOM 1725 N N . PRO A 1 218 ? 31.578 28.432 -5.173 1.00 48.94 218 PRO A N 1
ATOM 1726 C CA . PRO A 1 218 ? 31.017 28.682 -6.494 1.00 48.94 218 PRO A CA 1
ATOM 1727 C C . PRO A 1 218 ? 31.104 30.168 -6.874 1.00 48.94 218 PRO A C 1
ATOM 1729 O O . PRO A 1 218 ? 30.749 31.056 -6.100 1.00 48.94 218 PRO A O 1
ATOM 1732 N N . LEU A 1 219 ? 31.564 30.418 -8.103 1.00 49.16 219 LEU A N 1
ATOM 1733 C CA . LEU A 1 219 ? 31.580 31.729 -8.748 1.00 49.16 219 LEU A CA 1
ATOM 1734 C C . LEU A 1 219 ? 30.150 32.251 -8.942 1.00 49.16 219 LEU A C 1
ATOM 1736 O O . LEU A 1 219 ? 29.327 31.632 -9.615 1.00 49.16 219 LEU A O 1
ATOM 1740 N N . ASN A 1 220 ? 29.900 33.420 -8.360 1.00 47.22 220 ASN A N 1
ATOM 1741 C CA . ASN A 1 220 ? 28.682 34.205 -8.484 1.00 47.22 220 ASN A CA 1
ATOM 1742 C C . ASN A 1 220 ? 28.487 34.648 -9.948 1.00 47.22 220 ASN A C 1
ATOM 1744 O O . ASN A 1 220 ? 29.281 35.429 -10.476 1.00 47.22 220 ASN A O 1
ATOM 1748 N N . ARG A 1 221 ? 27.453 34.132 -10.621 1.00 46.41 221 ARG A N 1
ATOM 1749 C CA . ARG A 1 221 ? 27.051 34.589 -11.957 1.00 46.41 221 ARG A CA 1
ATOM 1750 C C . ARG A 1 221 ? 26.132 35.798 -11.791 1.00 46.41 221 ARG A C 1
ATOM 1752 O O . ARG A 1 221 ? 24.942 35.646 -11.538 1.00 46.41 221 ARG A O 1
ATOM 1759 N N . GLN A 1 222 ? 26.700 36.990 -11.947 1.00 49.22 222 GLN A N 1
ATOM 1760 C CA . GLN A 1 222 ? 25.938 38.219 -12.147 1.00 49.22 222 GLN A CA 1
ATOM 1761 C C . GLN A 1 222 ? 25.153 38.126 -13.461 1.00 49.22 222 GLN A C 1
ATOM 1763 O O . GLN A 1 222 ? 25.730 37.983 -14.538 1.00 49.22 222 GLN A O 1
ATOM 1768 N N . THR A 1 223 ? 23.832 38.214 -13.360 1.00 54.72 223 THR A N 1
ATOM 1769 C CA . THR A 1 223 ? 22.939 38.550 -14.468 1.00 54.72 223 THR A CA 1
ATOM 1770 C C . THR A 1 223 ? 22.960 40.065 -14.652 1.00 54.72 223 THR A C 1
ATOM 1772 O O . THR A 1 223 ? 22.560 40.793 -13.744 1.00 54.72 223 THR A O 1
ATOM 1775 N N . HIS A 1 224 ? 23.441 40.531 -15.802 1.00 50.88 224 HIS A N 1
ATOM 1776 C CA . HIS A 1 224 ? 23.211 41.896 -16.272 1.00 50.88 224 HIS A CA 1
ATOM 1777 C C . HIS A 1 224 ? 21.970 41.918 -17.176 1.00 50.88 224 HIS A C 1
ATOM 1779 O O . HIS A 1 224 ? 21.706 40.938 -17.873 1.00 50.88 224 HIS A O 1
ATOM 1785 N N . CYS A 1 225 ? 21.242 43.030 -17.061 1.00 49.25 225 CYS A N 1
ATOM 1786 C CA . CYS A 1 225 ? 19.960 43.396 -17.662 1.00 49.25 225 CYS A CA 1
ATOM 1787 C C . CYS A 1 225 ? 19.820 43.152 -19.167 1.00 49.25 225 CYS A C 1
ATOM 1789 O O . CYS A 1 225 ? 20.830 43.309 -19.888 1.00 49.25 225 CYS A O 1
#

Foldseek 3Di:
DDPPPPVDFQLNVLVVVVVVDDPCVVVQDPSVVDRHVVSVVVSVVVVVVVVVVVVVVPPPPPPPVPPDDDDPDPPDDPPPQQAPDDPPQDQAPAAADPPDADPDQWSVNRSHFAASHHRHRRDHVCRDPPRDPDDDDPDDDDDPVNVVVVVVVVVVVVVVVVPPPPPPPVVVVPPPDDDDDDDDDDDDDDDDDDDDDDDDDDDDDDDDDDDDDDDDDDDDDDDDD

Radius of gyration: 37.04 Å; chains: 1; bounding box: 104×98×69 Å

Secondary structure (DSSP, 8-state):
---------HHHHHHHHHHTS-GGGGGT--GGG-SSHHHHHHHHHHHHHHHHHHHHHS--------------PPP-----PPBT--TTSPPPSS----S---SS--HHHHTBPPPTTT--SSS-GGGSTT---------PPPPHHHHHHHHHHHHHHHHHHHH--TTSSSTTTSSS-----------------------------------PPPPPPPP--PPP-

pLDDT: mean 70.28, std 21.07, range [24.75, 95.0]

Organism: NCBI:txid181124